Protein AF-A0A5C4RMQ1-F1 (afdb_monomer_lite)

InterPro domains:
  IPR041472 BL00235/CARNS1, N-terminal [PF18130] (19-98)

Organism: NCBI:txid1173677

Radius of gyration: 22.9 Å; chains: 1; bounding box: 51×38×62 Å

Secondary structure (DSSP, 8-state):
--EEEEEEEE-TTHHHHHHHHHHTTEEEEEEE-TTSSSPPPHHHHTT-SEEEE--TT-HHHHHHHHHHHHHHH---EEEEE-GGGHHHHHHHHHHTT-SS--HHHHHHHH-HHHHHHHHHHTT----------SGGGS-S-EEEESS-TT-------STT--SEEEE---SSHHHHHHHHHHHHHH--------

Sequence (194 aa):
MSNRLLVIEKNPSGSIGLKKAKELGAYIIFIGSRKYYNKVSDNDLLYIDEFLEADTNDDELVINMAEHINAKKKIQGVITFMEFYVPLAAKVAETLGLKGITYESALKARNKHLMIESFRQKNIPIPKYALISNVDSAKNDFVHFDVNVGEHIESLKNSSQRLGYAIACGITAEQAEFESRHLKESVIIEIESE

Structure (mmCIF, N/CA/C/O backbone):
data_AF-A0A5C4RMQ1-F1
#
_entry.id   AF-A0A5C4RMQ1-F1
#
loop_
_atom_site.group_PDB
_atom_site.id
_atom_site.type_symbol
_atom_site.label_atom_id
_atom_site.label_alt_id
_atom_site.label_comp_id
_atom_site.label_asym_id
_atom_site.label_entity_id
_atom_site.label_seq_id
_atom_site.pdbx_PDB_ins_code
_atom_site.Cartn_x
_atom_site.Cartn_y
_atom_site.Cartn_z
_atom_site.occupancy
_atom_site.B_iso_or_equiv
_atom_site.auth_seq_id
_atom_site.auth_comp_id
_atom_site.auth_asym_id
_atom_site.auth_atom_id
_atom_site.pdbx_PDB_model_num
ATOM 1 N N . MET A 1 1 ? -23.221 5.681 17.112 1.00 54.69 1 MET A N 1
ATOM 2 C CA . MET A 1 1 ? -22.032 4.797 17.139 1.00 54.69 1 MET A CA 1
ATOM 3 C C . MET A 1 1 ? -20.928 5.515 16.385 1.00 54.69 1 MET A C 1
ATOM 5 O O . MET A 1 1 ? -21.238 6.072 15.343 1.00 54.69 1 MET A O 1
ATOM 9 N N . SER A 1 2 ? -19.707 5.587 16.919 1.00 69.06 2 SER A N 1
ATOM 10 C CA . SER A 1 2 ? -18.600 6.242 16.207 1.00 69.06 2 SER A CA 1
ATOM 11 C C . SER A 1 2 ? -18.046 5.308 15.128 1.00 69.06 2 SER A C 1
ATOM 13 O O . SER A 1 2 ? -17.833 4.132 15.422 1.00 69.06 2 SER A O 1
ATOM 15 N N . ASN A 1 3 ? -17.845 5.808 13.905 1.00 90.75 3 ASN A N 1
ATOM 16 C CA . ASN A 1 3 ? -17.329 5.031 12.775 1.00 90.75 3 ASN A CA 1
ATOM 17 C C . ASN A 1 3 ? -15.811 4.864 12.918 1.00 90.75 3 ASN A C 1
ATOM 19 O O . ASN A 1 3 ? -15.052 5.765 12.569 1.00 90.75 3 ASN A O 1
ATOM 23 N N . ARG A 1 4 ? -15.362 3.727 13.454 1.00 97.31 4 ARG A N 1
ATOM 24 C CA . ARG A 1 4 ? -13.944 3.442 13.693 1.00 97.31 4 ARG A CA 1
ATOM 25 C C . ARG A 1 4 ? -13.260 2.958 12.426 1.00 97.31 4 ARG A C 1
ATOM 27 O O . ARG A 1 4 ? -13.565 1.879 11.913 1.00 97.31 4 ARG A O 1
ATOM 34 N N . LEU A 1 5 ? -12.325 3.767 11.958 1.00 98.06 5 LEU A N 1
ATOM 35 C CA . LEU A 1 5 ? -11.533 3.538 10.765 1.00 98.06 5 LEU A CA 1
ATOM 36 C C . LEU A 1 5 ? -10.106 3.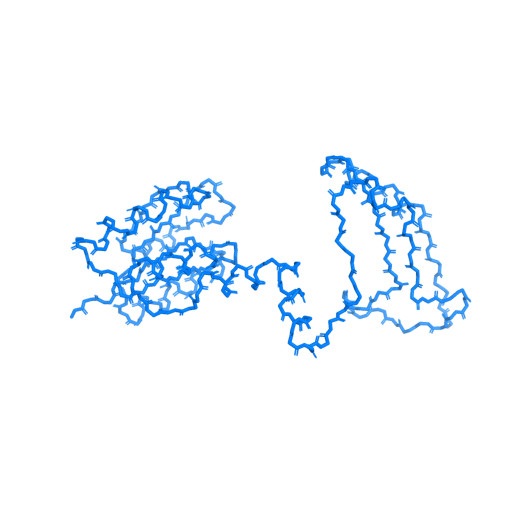200 11.188 1.00 98.06 5 LEU A C 1
ATOM 38 O O . LEU A 1 5 ? -9.448 4.015 11.833 1.00 98.06 5 LEU A O 1
ATOM 42 N N . LEU A 1 6 ? -9.643 2.005 10.831 1.00 98.50 6 LEU A N 1
ATOM 43 C CA . LEU A 1 6 ? -8.239 1.645 10.962 1.00 98.50 6 LEU A CA 1
ATOM 44 C C . LEU A 1 6 ? -7.481 2.165 9.738 1.00 98.50 6 LEU A C 1
ATOM 46 O O . LEU A 1 6 ? -7.860 1.875 8.602 1.00 98.50 6 LEU A O 1
ATOM 50 N N . VAL A 1 7 ? -6.415 2.922 9.964 1.00 97.69 7 VAL A N 1
ATOM 51 C CA . VAL A 1 7 ? -5.519 3.411 8.915 1.00 97.69 7 VAL A CA 1
ATOM 52 C C . VAL A 1 7 ? -4.146 2.788 9.128 1.00 97.69 7 VAL A C 1
ATOM 54 O O . VAL A 1 7 ? -3.575 2.924 10.206 1.00 97.69 7 VAL A O 1
ATOM 57 N N . ILE A 1 8 ? -3.629 2.105 8.110 1.00 96.88 8 ILE A N 1
ATOM 58 C CA . ILE A 1 8 ? -2.282 1.525 8.120 1.00 96.88 8 ILE A CA 1
ATOM 59 C C . ILE A 1 8 ? -1.402 2.404 7.250 1.00 96.88 8 ILE A C 1
ATOM 61 O O . ILE A 1 8 ? -1.528 2.361 6.027 1.00 96.88 8 ILE A O 1
ATOM 65 N N . GLU A 1 9 ? -0.522 3.181 7.872 1.00 94.81 9 GLU A N 1
ATOM 66 C CA . GLU A 1 9 ? 0.437 4.059 7.198 1.00 94.81 9 GLU A CA 1
ATOM 67 C C . GLU A 1 9 ? -0.187 5.111 6.260 1.00 94.81 9 GLU A C 1
ATOM 69 O O . GLU A 1 9 ? -1.336 5.054 5.801 1.00 94.81 9 GLU A O 1
ATOM 74 N N . LYS A 1 10 ? 0.600 6.137 5.949 1.00 93.62 10 LYS A N 1
ATOM 75 C CA . LYS A 1 10 ? 0.206 7.169 4.987 1.00 93.62 10 LYS A CA 1
ATOM 76 C C . LYS A 1 10 ? 1.409 7.713 4.247 1.00 93.62 10 LYS A C 1
ATOM 78 O O . LYS A 1 10 ? 2.493 7.766 4.804 1.00 93.62 10 LYS A O 1
ATOM 83 N N . ASN A 1 11 ? 1.215 8.157 3.011 1.00 90.94 11 ASN A N 1
ATOM 84 C CA . ASN A 1 11 ? 2.163 9.033 2.327 1.00 90.94 11 ASN A CA 1
ATOM 85 C C . ASN A 1 11 ? 1.867 10.504 2.705 1.00 90.94 11 ASN A C 1
ATOM 87 O O . ASN A 1 11 ? 0.826 10.770 3.309 1.00 90.94 11 ASN A O 1
ATOM 91 N N . PRO A 1 12 ? 2.706 11.496 2.358 1.00 88.88 12 PRO A N 1
ATOM 92 C CA . PRO A 1 12 ? 2.466 12.888 2.746 1.00 88.88 12 PRO A CA 1
ATOM 93 C C . PRO A 1 12 ? 1.093 13.429 2.313 1.00 88.88 12 PRO A C 1
ATOM 95 O O . PRO A 1 12 ? 0.446 14.135 3.080 1.00 88.88 12 PRO A O 1
ATOM 98 N N . SER A 1 13 ? 0.591 13.038 1.135 1.00 88.38 13 SER A N 1
ATOM 99 C CA . SER A 1 13 ? -0.761 13.405 0.682 1.00 88.38 13 SER A CA 1
ATOM 100 C C . SER A 1 13 ? -1.895 12.754 1.486 1.00 88.38 13 SER A C 1
ATOM 102 O O . SER A 1 13 ? -3.005 13.283 1.513 1.00 88.38 13 SER A O 1
ATOM 104 N N . GLY A 1 14 ? -1.635 11.646 2.184 1.00 92.69 14 GLY A N 1
ATOM 105 C CA . GLY A 1 14 ? -2.605 10.944 3.025 1.00 92.69 14 GLY A CA 1
ATOM 106 C C . GLY A 1 14 ? -3.134 11.786 4.188 1.00 92.69 14 GLY A C 1
ATOM 107 O O . GLY A 1 14 ? -4.239 11.538 4.663 1.00 92.69 14 GLY A O 1
ATOM 108 N N . SER A 1 15 ? -2.421 12.846 4.578 1.00 92.88 15 SER A N 1
ATOM 109 C CA . SER A 1 15 ? -2.886 13.857 5.538 1.00 92.88 15 SER A CA 1
ATOM 110 C C . SER A 1 15 ? -4.222 14.496 5.126 1.00 92.88 15 SER A C 1
ATOM 112 O O . SER A 1 15 ? -5.082 14.752 5.970 1.00 92.88 15 SER A O 1
ATOM 114 N N . ILE A 1 16 ? -4.445 14.689 3.819 1.00 94.81 16 ILE A N 1
ATOM 115 C CA . ILE A 1 16 ? -5.715 15.194 3.270 1.00 94.81 16 ILE A CA 1
ATOM 116 C C . ILE A 1 16 ? -6.842 14.188 3.541 1.00 94.81 16 ILE A C 1
ATOM 118 O O . ILE A 1 16 ? -7.947 14.568 3.932 1.00 94.81 16 ILE A O 1
ATOM 122 N N . GLY A 1 17 ? -6.550 12.898 3.372 1.00 95.31 17 GLY A N 1
ATOM 123 C CA . GLY A 1 17 ? -7.490 11.813 3.625 1.00 95.31 17 GLY A CA 1
ATOM 124 C C . GLY A 1 17 ? -7.840 11.654 5.106 1.00 95.31 17 GLY A C 1
ATOM 125 O O . GLY A 1 17 ? -9.017 11.506 5.431 1.00 95.31 17 GLY A O 1
ATOM 126 N N . LEU A 1 18 ? -6.855 11.764 6.007 1.00 96.25 18 LEU A N 1
ATOM 127 C CA . LEU A 1 18 ? -7.077 11.755 7.460 1.00 96.25 18 LEU A CA 1
ATOM 128 C C . LEU A 1 18 ? -8.003 12.896 7.890 1.00 96.25 18 LEU A C 1
ATOM 130 O O . LEU A 1 18 ? -9.019 12.657 8.546 1.00 96.25 18 LEU A O 1
ATOM 134 N N . LYS A 1 19 ? -7.708 14.123 7.442 1.00 96.31 19 LYS A N 1
ATOM 135 C CA . LYS A 1 19 ? -8.567 15.286 7.683 1.00 96.31 19 LYS A CA 1
ATOM 136 C C . LYS A 1 19 ? -9.989 15.028 7.191 1.00 96.31 19 LYS A C 1
ATOM 138 O O . LYS A 1 19 ? -10.946 15.243 7.933 1.00 96.31 19 LYS A O 1
ATOM 143 N N . LYS A 1 20 ? -10.139 14.517 5.963 1.00 96.94 20 LYS A N 1
ATOM 144 C CA . LYS A 1 20 ? -11.463 14.262 5.390 1.00 96.94 20 LYS A CA 1
ATOM 145 C C . LYS A 1 20 ? -12.242 13.199 6.162 1.00 96.94 20 LYS A C 1
ATOM 147 O O . LYS A 1 20 ? -13.436 13.368 6.391 1.00 96.94 20 LYS A O 1
ATOM 152 N N . ALA A 1 21 ? -11.583 12.127 6.593 1.00 96.00 21 ALA A N 1
ATOM 153 C CA . ALA A 1 21 ? -12.209 11.097 7.414 1.00 96.00 21 ALA A CA 1
ATOM 154 C C . ALA A 1 21 ? -12.712 11.672 8.751 1.00 96.00 21 ALA A C 1
ATOM 156 O O . ALA A 1 21 ? -13.833 11.364 9.161 1.00 96.00 21 ALA A O 1
ATOM 157 N N . LYS A 1 22 ? -11.953 12.574 9.388 1.00 95.31 22 LYS A N 1
ATOM 158 C CA . LYS A 1 22 ? -12.406 13.283 10.595 1.00 95.31 22 LYS A CA 1
ATOM 159 C C . LYS A 1 22 ? -13.583 14.218 10.352 1.00 95.31 22 LYS A C 1
ATOM 161 O O . LYS A 1 22 ? -14.520 14.194 11.144 1.00 95.31 22 LYS A O 1
ATOM 166 N N . GLU A 1 23 ? -13.588 14.980 9.259 1.00 96.00 23 GLU A N 1
ATOM 167 C CA . GLU A 1 23 ? -14.742 15.809 8.862 1.00 96.00 23 GLU A CA 1
ATOM 168 C C . GLU A 1 23 ? -16.020 14.976 8.666 1.00 96.00 23 GLU A C 1
ATOM 170 O O . GLU A 1 23 ? -17.121 15.455 8.924 1.00 96.00 23 GLU A O 1
ATOM 175 N N . LEU A 1 24 ? -15.880 13.718 8.235 1.00 96.06 24 LEU A N 1
ATOM 176 C CA . LEU A 1 24 ? -16.980 12.758 8.082 1.00 96.06 24 LEU A CA 1
ATOM 177 C C . LEU A 1 24 ? -17.362 12.048 9.396 1.00 96.06 24 LEU A C 1
ATOM 179 O O . LEU A 1 24 ? -18.206 11.151 9.388 1.00 96.06 24 LEU A O 1
ATOM 183 N N . GLY A 1 25 ? -16.757 12.429 10.524 1.00 95.94 25 GLY A N 1
ATOM 184 C CA . GLY A 1 25 ? -17.061 11.883 11.846 1.00 95.94 25 GLY A CA 1
ATOM 185 C C . GLY A 1 25 ? -16.408 10.532 12.144 1.00 95.94 25 GLY A C 1
ATOM 186 O O . GLY A 1 25 ? -16.886 9.812 13.024 1.00 95.94 25 GLY A O 1
ATOM 187 N N . ALA A 1 26 ? -15.344 10.157 11.426 1.00 97.38 26 ALA A N 1
ATOM 188 C CA . ALA A 1 26 ? -14.595 8.948 11.741 1.00 97.38 26 ALA A CA 1
ATOM 189 C C . ALA A 1 26 ? -13.820 9.087 13.062 1.00 97.38 26 ALA A C 1
ATOM 191 O O . ALA A 1 26 ? -13.346 10.164 13.438 1.00 97.38 26 ALA A O 1
ATOM 192 N N . TYR A 1 27 ? -13.659 7.958 13.740 1.00 97.81 27 TYR A N 1
ATOM 193 C CA . TYR A 1 27 ? -12.692 7.777 14.813 1.00 97.81 27 TYR A CA 1
ATOM 194 C C . TYR A 1 27 ? -11.509 6.994 14.251 1.00 97.81 27 TYR A C 1
ATOM 196 O O . TYR A 1 27 ? -11.663 5.833 13.867 1.00 97.81 27 TYR A O 1
ATOM 204 N N . ILE A 1 28 ? -10.358 7.643 14.135 1.00 98.19 28 ILE A N 1
ATOM 205 C CA . ILE A 1 28 ? -9.194 7.121 13.431 1.00 98.19 28 ILE A CA 1
ATOM 206 C C . ILE A 1 28 ? -8.270 6.424 14.418 1.00 98.19 28 ILE A C 1
ATOM 208 O O . ILE A 1 28 ? -7.696 7.048 15.308 1.00 98.19 28 ILE A O 1
ATOM 212 N N . ILE A 1 29 ? -8.096 5.127 14.196 1.00 98.31 29 ILE A N 1
ATOM 213 C CA . ILE A 1 29 ? -7.057 4.319 14.821 1.00 98.31 29 ILE A CA 1
ATOM 214 C C . ILE A 1 29 ? -5.965 4.162 13.768 1.00 98.31 29 ILE A C 1
ATOM 216 O O . ILE A 1 29 ? -6.223 3.641 12.687 1.00 98.31 29 ILE A O 1
ATOM 220 N N . PHE A 1 30 ? -4.765 4.645 14.048 1.00 97.50 30 PHE A N 1
ATOM 221 C CA . PHE A 1 30 ? -3.656 4.662 13.104 1.00 97.50 30 PHE A CA 1
ATOM 222 C C . PHE A 1 30 ? -2.567 3.695 13.567 1.00 97.50 30 PHE A C 1
ATOM 224 O O . PHE A 1 30 ? -2.069 3.830 14.683 1.00 97.50 30 PHE A O 1
ATOM 231 N N . ILE A 1 31 ? -2.184 2.749 12.711 1.00 96.81 31 ILE A N 1
ATOM 232 C CA . ILE A 1 31 ? -0.993 1.913 12.894 1.00 96.81 31 ILE A CA 1
ATOM 233 C C . ILE A 1 31 ? 0.074 2.405 11.916 1.00 96.81 31 ILE A C 1
ATOM 235 O O . ILE A 1 31 ? -0.177 2.482 10.711 1.00 96.81 31 ILE A O 1
ATOM 239 N N . GLY A 1 32 ? 1.258 2.743 12.416 1.00 93.44 32 GLY A N 1
ATOM 240 C CA . GLY A 1 32 ? 2.375 3.142 11.563 1.00 93.44 32 GLY A CA 1
ATOM 241 C C . GLY A 1 32 ? 3.706 3.209 12.292 1.00 93.44 32 GLY A C 1
ATOM 242 O O . GLY A 1 32 ? 3.770 2.998 13.501 1.00 93.44 32 GLY A O 1
ATOM 243 N N . SER A 1 33 ? 4.763 3.531 11.551 1.00 87.56 33 SER A N 1
ATOM 244 C CA . SER A 1 33 ? 6.115 3.667 12.083 1.00 87.56 33 SER A CA 1
ATOM 245 C C . SER A 1 33 ? 6.686 5.069 11.893 1.00 87.56 33 SER A C 1
ATOM 247 O O . SER A 1 33 ? 6.679 5.640 10.801 1.00 87.56 33 SER A O 1
ATOM 249 N N . ARG A 1 34 ? 7.322 5.603 12.935 1.00 80.75 34 ARG A N 1
ATOM 250 C CA . ARG A 1 34 ? 8.145 6.820 12.869 1.00 80.75 34 ARG A CA 1
ATOM 251 C C . ARG A 1 34 ? 9.475 6.605 12.144 1.00 80.75 34 ARG A C 1
ATOM 253 O O . ARG A 1 34 ? 10.138 7.590 11.811 1.00 80.75 34 ARG A O 1
ATOM 260 N N . LYS A 1 35 ? 9.876 5.349 11.914 1.00 78.38 35 LYS A N 1
ATOM 261 C CA . LYS A 1 35 ? 11.128 4.983 11.234 1.00 78.38 35 LYS A CA 1
ATOM 262 C C . LYS A 1 35 ? 11.050 5.187 9.720 1.00 78.38 35 LYS A C 1
ATOM 264 O O . LYS A 1 35 ? 12.070 5.495 9.105 1.00 78.38 35 LYS A O 1
ATOM 269 N N . TYR A 1 36 ? 9.878 5.003 9.114 1.00 71.88 36 TYR A N 1
ATOM 270 C CA . TYR A 1 36 ? 9.742 5.046 7.659 1.00 71.88 36 TYR A CA 1
ATOM 271 C C . TYR A 1 36 ? 9.650 6.469 7.103 1.00 71.88 36 TYR A C 1
ATOM 273 O O . TYR A 1 36 ? 9.374 7.440 7.806 1.00 71.88 36 TYR A O 1
ATOM 281 N N . TYR A 1 37 ? 9.908 6.575 5.796 1.00 56.81 37 TYR A N 1
ATOM 282 C CA . TYR A 1 37 ? 10.071 7.830 5.050 1.00 56.81 37 TYR A CA 1
ATOM 283 C C . TYR A 1 37 ? 8.875 8.795 5.173 1.00 56.81 37 TYR A C 1
ATOM 285 O O . TYR A 1 37 ? 9.029 9.999 4.977 1.00 56.81 37 TYR A O 1
ATOM 293 N N . ASN A 1 38 ? 7.692 8.292 5.540 1.00 62.88 38 ASN A N 1
ATOM 294 C CA . ASN A 1 38 ? 6.457 9.066 5.607 1.00 62.88 38 ASN A CA 1
ATOM 295 C C . ASN A 1 38 ? 6.036 9.349 7.045 1.00 62.88 38 ASN A C 1
ATOM 297 O O . ASN A 1 38 ? 5.017 8.865 7.533 1.00 62.88 38 ASN A O 1
ATOM 301 N N . LYS A 1 39 ? 6.836 10.174 7.719 1.00 71.56 39 LYS A N 1
ATOM 302 C CA . LYS A 1 39 ? 6.581 10.566 9.104 1.00 71.56 39 LYS A CA 1
ATOM 303 C C . LYS A 1 39 ? 5.163 11.122 9.277 1.00 71.56 39 LYS A C 1
ATOM 305 O O . LYS A 1 39 ? 4.697 11.965 8.501 1.00 71.56 39 LYS A O 1
ATOM 310 N N . VAL A 1 40 ? 4.499 10.665 10.334 1.00 82.75 40 VAL A N 1
ATOM 311 C CA . VAL A 1 40 ? 3.313 11.320 10.891 1.00 82.75 40 VAL A CA 1
ATOM 312 C C . VAL A 1 40 ? 3.762 12.673 11.443 1.00 82.75 40 VAL A C 1
ATOM 314 O O . VAL A 1 40 ? 4.630 12.734 12.312 1.00 82.75 40 VAL A O 1
ATOM 317 N N . SER A 1 41 ? 3.228 13.753 10.880 1.00 85.12 41 SER A N 1
ATOM 318 C CA . SER A 1 41 ? 3.506 15.124 11.313 1.00 85.12 41 SER A CA 1
ATOM 319 C C . SER A 1 41 ? 2.644 15.505 12.516 1.00 85.12 41 SER A C 1
ATOM 321 O O . SER A 1 41 ? 1.599 14.901 12.745 1.00 85.12 41 SER A O 1
ATOM 323 N N . ASP A 1 42 ? 3.019 16.558 13.242 1.00 84.38 42 ASP A N 1
ATOM 324 C CA . ASP A 1 42 ? 2.208 17.058 14.363 1.00 84.38 42 ASP A CA 1
ATOM 325 C C . ASP A 1 42 ? 0.790 17.461 13.918 1.00 84.38 42 ASP A C 1
ATOM 327 O O . ASP A 1 42 ? -0.181 17.244 14.638 1.00 84.38 42 ASP A O 1
ATOM 331 N N . ASN A 1 43 ? 0.647 17.956 12.684 1.00 87.62 43 ASN A N 1
ATOM 332 C CA . ASN A 1 43 ? -0.658 18.261 12.095 1.00 87.62 43 ASN A CA 1
ATOM 333 C C . ASN A 1 43 ? -1.501 17.009 11.822 1.00 87.62 43 ASN A C 1
ATOM 335 O O . ASN A 1 43 ? -2.725 17.087 11.857 1.00 87.62 43 ASN A O 1
ATOM 339 N N . ASP A 1 44 ? -0.875 15.862 11.547 1.00 91.06 44 ASP A N 1
ATOM 340 C CA . ASP A 1 44 ? -1.598 14.600 11.363 1.00 91.06 44 ASP A CA 1
ATOM 341 C C . ASP A 1 44 ? -2.189 14.106 12.683 1.00 91.06 44 ASP A C 1
ATOM 343 O O . ASP A 1 44 ? -3.293 13.564 12.695 1.00 91.06 44 ASP A O 1
ATOM 347 N N . LEU A 1 45 ? -1.487 14.340 13.798 1.00 90.62 45 LEU A N 1
ATOM 348 C CA . LEU A 1 45 ? -1.943 13.956 15.135 1.00 90.62 45 LEU A CA 1
ATOM 349 C C . LEU A 1 45 ? -3.239 14.670 15.539 1.00 90.62 45 LEU A C 1
ATOM 351 O O . LEU A 1 45 ? -3.997 14.132 16.336 1.00 90.62 45 LEU A O 1
ATOM 355 N N . LEU A 1 46 ? -3.550 15.827 14.943 1.00 93.12 46 LEU A N 1
ATOM 356 C CA . LEU A 1 46 ? -4.841 16.504 15.127 1.00 93.12 46 LEU A CA 1
ATOM 357 C C . LEU A 1 46 ? -6.022 15.692 14.578 1.00 93.12 46 LEU A C 1
ATOM 359 O O . LEU A 1 46 ? -7.165 15.908 14.983 1.00 93.12 46 LEU A O 1
ATOM 363 N N . TYR A 1 47 ? -5.760 14.784 13.637 1.00 95.69 47 TYR A N 1
ATOM 364 C CA . TYR A 1 47 ? -6.774 13.963 12.987 1.00 95.69 47 TYR A CA 1
ATOM 365 C C . TYR A 1 47 ? -6.741 12.500 13.425 1.00 95.69 47 TYR A C 1
ATOM 367 O O . TYR A 1 47 ? -7.626 11.740 13.050 1.00 95.69 47 TYR A O 1
ATOM 375 N N . ILE A 1 48 ? -5.739 12.082 14.190 1.00 96.50 48 ILE A N 1
ATOM 376 C CA . ILE A 1 48 ? -5.587 10.702 14.647 1.00 96.50 48 ILE A CA 1
ATOM 377 C C . ILE A 1 48 ? -6.059 10.632 16.097 1.00 96.50 48 ILE A C 1
ATOM 379 O O . ILE A 1 48 ? -5.493 11.288 16.965 1.00 96.50 48 ILE A O 1
ATOM 383 N N . ASP A 1 49 ? -7.088 9.829 16.369 1.00 97.44 49 ASP A N 1
ATOM 384 C CA . ASP A 1 49 ? -7.596 9.668 17.734 1.00 97.44 49 ASP A CA 1
ATOM 385 C C . ASP A 1 49 ? -6.718 8.711 18.553 1.00 97.44 49 ASP A C 1
ATOM 387 O O . ASP A 1 49 ? -6.541 8.898 19.755 1.00 97.44 49 ASP A O 1
ATOM 391 N N . GLU A 1 50 ? -6.149 7.692 17.903 1.00 96.62 50 GLU A N 1
ATOM 392 C CA . GLU A 1 50 ? -5.214 6.747 18.511 1.00 96.62 50 GLU A CA 1
ATOM 393 C C . GLU A 1 50 ? -4.072 6.424 17.556 1.00 96.62 50 GLU A C 1
ATOM 395 O O . GLU A 1 50 ? -4.311 6.010 16.423 1.00 96.62 50 GLU A O 1
ATOM 400 N N . PHE A 1 51 ? -2.834 6.559 18.025 1.00 95.50 51 PHE A N 1
ATOM 401 C CA . PHE A 1 51 ? -1.642 6.195 17.268 1.00 95.50 51 PHE A CA 1
ATOM 402 C C . PHE A 1 51 ? -0.946 5.002 17.929 1.00 95.50 51 PHE A C 1
ATOM 404 O O . PHE A 1 51 ? -0.596 5.059 19.109 1.00 95.50 51 PHE A O 1
ATOM 411 N N . LEU A 1 52 ? -0.744 3.933 17.164 1.00 95.50 52 LEU A N 1
ATOM 412 C CA . LEU A 1 52 ? -0.056 2.716 17.578 1.00 95.50 52 LEU A CA 1
ATOM 413 C C . LEU A 1 52 ? 1.209 2.551 16.733 1.00 95.50 52 LEU A C 1
ATOM 415 O O . LEU A 1 52 ? 1.136 2.370 15.518 1.00 95.50 52 LEU A O 1
ATOM 419 N N . GLU A 1 53 ? 2.362 2.615 17.393 1.00 93.81 53 GLU A N 1
ATOM 420 C CA . GLU A 1 53 ? 3.659 2.401 16.754 1.00 93.81 53 GLU A CA 1
ATOM 421 C C . GLU A 1 53 ? 3.886 0.899 16.515 1.00 93.81 53 GLU A C 1
ATOM 423 O O . GLU A 1 53 ? 3.756 0.104 17.449 1.00 93.81 53 GLU A O 1
ATOM 428 N N . ALA A 1 54 ? 4.245 0.513 15.290 1.00 93.50 54 ALA A N 1
ATOM 429 C CA . ALA A 1 54 ? 4.623 -0.857 14.939 1.00 93.50 54 ALA A CA 1
ATOM 430 C C . ALA A 1 54 ? 5.606 -0.879 13.759 1.00 93.50 54 ALA A C 1
ATOM 432 O O . ALA A 1 54 ? 5.658 0.068 12.973 1.00 93.50 54 ALA A O 1
ATOM 433 N N . ASP A 1 55 ? 6.362 -1.972 13.614 1.00 93.31 55 ASP A N 1
ATOM 434 C CA . ASP A 1 55 ? 7.032 -2.283 12.348 1.00 93.31 55 ASP A CA 1
ATOM 435 C C . ASP A 1 55 ? 5.963 -2.763 11.362 1.00 93.31 55 ASP A C 1
ATOM 437 O O . ASP A 1 55 ? 5.479 -3.888 11.440 1.00 93.31 55 ASP A O 1
ATOM 441 N N . THR A 1 56 ? 5.536 -1.875 10.469 1.00 93.75 56 THR A N 1
ATOM 442 C CA . THR A 1 56 ? 4.464 -2.168 9.514 1.00 93.75 56 THR A CA 1
ATOM 443 C C . THR A 1 56 ? 4.901 -3.064 8.360 1.00 93.75 56 THR A C 1
ATOM 445 O O . THR A 1 56 ? 4.043 -3.468 7.583 1.00 93.75 56 THR A O 1
ATOM 448 N N . ASN A 1 57 ? 6.190 -3.415 8.256 1.00 92.12 57 ASN A N 1
ATOM 449 C CA . ASN A 1 57 ? 6.663 -4.451 7.334 1.00 92.12 57 ASN A CA 1
ATOM 450 C C . ASN A 1 57 ? 6.536 -5.868 7.921 1.00 92.12 57 ASN A C 1
ATOM 452 O O . ASN A 1 57 ? 6.766 -6.839 7.200 1.00 92.12 57 ASN A O 1
ATOM 45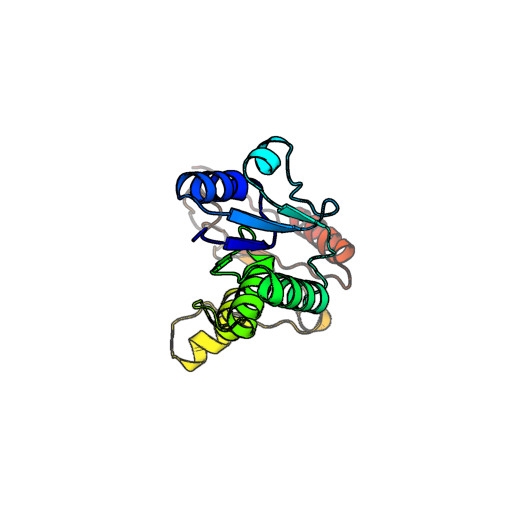6 N N . ASP A 1 58 ? 6.181 -5.994 9.201 1.00 95.69 58 ASP A N 1
ATOM 457 C CA . ASP A 1 58 ? 5.726 -7.247 9.796 1.00 95.69 58 ASP A CA 1
ATOM 458 C C . ASP A 1 58 ? 4.199 -7.352 9.641 1.00 95.69 58 ASP A C 1
ATOM 460 O O . ASP A 1 58 ? 3.414 -6.879 10.471 1.00 95.69 58 ASP A O 1
ATOM 464 N N . ASP A 1 59 ? 3.772 -7.948 8.525 1.00 96.44 59 ASP A N 1
ATOM 465 C CA . ASP A 1 59 ? 2.355 -8.128 8.198 1.00 96.44 59 ASP A CA 1
ATOM 466 C C . ASP A 1 59 ? 1.600 -8.881 9.313 1.00 96.44 59 ASP A C 1
ATOM 468 O O . ASP A 1 59 ? 0.468 -8.518 9.648 1.00 96.44 59 ASP A O 1
ATOM 472 N N . GLU A 1 60 ? 2.213 -9.910 9.915 1.00 98.06 60 GLU A N 1
ATOM 473 C CA . GLU A 1 60 ? 1.587 -10.715 10.972 1.00 98.06 60 GLU A CA 1
ATOM 474 C C . GLU A 1 60 ? 1.358 -9.889 12.238 1.00 98.06 60 GLU A C 1
ATOM 476 O O . GLU A 1 60 ? 0.273 -9.947 12.829 1.00 98.06 60 GLU A O 1
ATOM 481 N N . LEU A 1 61 ? 2.334 -9.067 12.634 1.00 98.06 61 LEU A N 1
ATOM 482 C CA . LEU A 1 61 ? 2.192 -8.134 13.749 1.00 98.06 61 LEU A CA 1
ATOM 483 C C . LEU A 1 61 ? 0.995 -7.199 13.543 1.00 98.06 61 LEU A C 1
ATOM 485 O O . LEU A 1 61 ? 0.153 -7.069 14.437 1.00 98.06 61 LEU A O 1
ATOM 489 N N . VAL A 1 62 ? 0.884 -6.571 12.370 1.00 98.25 62 VAL A N 1
ATOM 490 C CA . VAL A 1 62 ? -0.201 -5.619 12.081 1.00 98.25 62 VAL A CA 1
ATOM 491 C C . VAL A 1 62 ? -1.566 -6.312 12.072 1.00 98.25 62 VAL A C 1
ATOM 493 O O . VAL A 1 62 ? -2.531 -5.761 12.613 1.00 98.25 62 VAL A O 1
ATOM 496 N N . ILE A 1 63 ? -1.661 -7.524 11.517 1.00 98.62 63 ILE A N 1
ATOM 497 C CA . ILE A 1 63 ? -2.896 -8.323 11.517 1.00 98.62 63 ILE A CA 1
ATOM 498 C C . ILE A 1 63 ? -3.323 -8.657 12.952 1.00 98.62 63 ILE A C 1
ATOM 500 O O . ILE A 1 63 ? -4.456 -8.348 13.333 1.00 98.62 63 ILE A O 1
ATOM 504 N N . ASN A 1 64 ? -2.410 -9.184 13.772 1.00 98.56 64 ASN A N 1
ATOM 505 C CA . ASN A 1 64 ? -2.682 -9.526 15.171 1.00 98.56 64 ASN A CA 1
ATOM 506 C C . ASN A 1 64 ? -3.115 -8.292 15.983 1.00 98.56 64 ASN A C 1
ATOM 508 O O . ASN A 1 64 ? -4.075 -8.336 16.760 1.00 98.56 64 ASN A O 1
ATOM 512 N N . MET A 1 65 ? -2.451 -7.148 15.781 1.00 98.50 65 MET A N 1
ATOM 513 C CA . MET A 1 65 ? -2.847 -5.879 16.398 1.00 98.50 65 MET A CA 1
ATOM 514 C C . MET A 1 65 ? -4.264 -5.473 15.991 1.00 98.50 65 MET A C 1
ATOM 516 O O . MET A 1 65 ? -5.071 -5.110 16.852 1.00 98.50 65 MET A O 1
ATOM 520 N N . ALA A 1 66 ? -4.590 -5.548 14.700 1.00 98.50 66 ALA A N 1
ATOM 521 C CA . ALA A 1 66 ? -5.908 -5.193 14.193 1.00 98.50 66 ALA A CA 1
ATOM 522 C C . ALA A 1 66 ? -7.015 -6.090 14.773 1.00 98.50 66 ALA A C 1
ATOM 524 O O . ALA A 1 66 ? -8.058 -5.573 15.178 1.00 98.50 66 ALA A O 1
ATOM 525 N N . GLU A 1 67 ? -6.787 -7.400 14.898 1.00 98.56 67 GLU A N 1
ATOM 526 C CA . GLU A 1 67 ? -7.718 -8.333 15.548 1.00 98.56 67 GLU A CA 1
ATOM 527 C C . GLU A 1 67 ? -7.932 -7.995 17.028 1.00 98.56 67 GLU A C 1
ATOM 529 O O . GLU A 1 67 ? -9.074 -7.883 17.490 1.00 98.56 67 GLU A O 1
ATOM 534 N N . HIS A 1 68 ? -6.850 -7.740 17.770 1.00 98.25 68 HIS A N 1
ATOM 535 C CA . HIS A 1 68 ? -6.925 -7.336 19.175 1.00 98.25 68 HIS A CA 1
ATOM 536 C C . HIS A 1 68 ? -7.673 -6.012 19.376 1.00 98.25 68 HIS A C 1
ATOM 538 O O . HIS A 1 68 ? -8.442 -5.867 20.335 1.00 98.25 68 HIS A O 1
ATOM 544 N N . ILE A 1 69 ? -7.475 -5.041 18.482 1.00 98.00 69 ILE A N 1
ATOM 545 C CA . ILE A 1 69 ? -8.207 -3.770 18.489 1.00 98.00 69 ILE A CA 1
ATOM 546 C C . ILE A 1 69 ? -9.683 -4.018 18.163 1.00 98.00 69 ILE A C 1
ATOM 548 O O . ILE A 1 69 ? -10.564 -3.506 18.863 1.00 98.00 69 ILE A O 1
ATOM 552 N N . ASN A 1 70 ? -9.969 -4.827 17.141 1.00 98.00 70 ASN A N 1
ATOM 553 C CA . ASN A 1 70 ? -11.325 -5.139 16.704 1.00 98.00 70 ASN A CA 1
ATOM 554 C C . ASN A 1 70 ? -12.148 -5.806 17.814 1.00 98.00 70 ASN A C 1
ATOM 556 O O . ASN A 1 70 ? -13.296 -5.417 18.027 1.00 98.00 70 ASN A O 1
ATOM 560 N N . ALA A 1 71 ? -11.550 -6.720 18.582 1.00 97.50 71 ALA A N 1
ATOM 561 C CA . ALA A 1 71 ? -12.209 -7.396 19.702 1.00 97.50 71 ALA A CA 1
ATOM 562 C C . ALA A 1 71 ? -12.725 -6.429 20.787 1.00 97.50 71 ALA A C 1
ATOM 564 O O . ALA A 1 71 ? -13.721 -6.712 21.448 1.00 97.50 71 ALA A O 1
ATOM 565 N N . LYS A 1 72 ? -12.067 -5.275 20.968 1.00 96.19 72 LYS A N 1
ATOM 566 C CA . LYS A 1 72 ? -12.405 -4.291 22.014 1.00 96.19 72 LYS A CA 1
ATOM 567 C C . LYS A 1 72 ? -13.226 -3.123 21.489 1.00 96.19 72 LYS A C 1
ATOM 569 O O . LYS A 1 72 ? -14.099 -2.606 22.181 1.00 96.19 72 LYS A O 1
ATOM 574 N N . LYS A 1 73 ? -12.893 -2.652 20.289 1.00 94.50 73 LYS A N 1
ATOM 575 C CA . LYS A 1 73 ? -13.390 -1.380 19.757 1.00 94.50 73 LYS A CA 1
ATOM 576 C C . LYS A 1 73 ? -14.342 -1.575 18.592 1.00 94.50 73 LYS A C 1
ATOM 578 O O . LYS A 1 73 ? -15.118 -0.666 18.340 1.00 94.50 73 LYS A O 1
ATOM 583 N N . LYS A 1 74 ? -14.350 -2.746 17.948 1.00 95.94 74 LYS A N 1
ATOM 584 C CA . LYS A 1 74 ? -15.050 -3.031 16.690 1.00 95.94 74 LYS A CA 1
ATOM 585 C C . LYS A 1 74 ? -14.632 -2.041 15.603 1.00 95.94 74 LYS A C 1
ATOM 587 O O . LYS A 1 74 ? -15.038 -0.882 15.621 1.00 95.94 74 LYS A O 1
ATOM 592 N N . ILE A 1 75 ? -13.824 -2.488 14.656 1.00 97.88 75 ILE A N 1
ATOM 593 C CA . ILE A 1 75 ? -13.414 -1.715 13.481 1.00 97.88 75 ILE A CA 1
ATOM 594 C C . ILE A 1 75 ? -14.541 -1.796 12.437 1.00 97.88 75 ILE A C 1
ATOM 596 O O . ILE A 1 75 ? -15.221 -2.815 12.330 1.00 97.88 75 ILE A O 1
ATOM 600 N N . GLN A 1 76 ? -14.812 -0.703 11.720 1.00 97.62 76 GLN A N 1
ATOM 601 C CA . GLN A 1 76 ? -15.835 -0.647 10.660 1.00 97.62 76 GLN A CA 1
ATOM 602 C C . GLN A 1 76 ? -15.233 -0.583 9.253 1.00 97.62 76 GLN A C 1
ATOM 604 O O . GLN A 1 76 ? -15.927 -0.876 8.282 1.00 97.62 76 GLN A O 1
ATOM 609 N N . GLY A 1 77 ? -13.963 -0.202 9.136 1.00 97.50 77 GLY A N 1
ATOM 610 C CA . GLY A 1 77 ? -13.255 -0.127 7.868 1.00 97.50 77 GLY A CA 1
ATOM 611 C C . GLY A 1 77 ? -11.750 -0.086 8.078 1.00 97.50 77 GLY A C 1
ATOM 612 O O . GLY A 1 77 ? -11.278 0.325 9.140 1.00 97.50 77 GLY A O 1
ATOM 613 N N . VAL A 1 78 ? -11.018 -0.512 7.055 1.00 98.31 78 VAL A N 1
ATOM 614 C CA . VAL A 1 78 ? -9.555 -0.515 7.022 1.00 98.31 78 VAL A CA 1
ATOM 615 C C . VAL A 1 78 ? -9.131 0.149 5.724 1.00 98.31 78 VAL A C 1
ATOM 617 O O . VAL A 1 78 ? -9.637 -0.207 4.659 1.00 98.31 78 VAL A O 1
ATOM 620 N N . ILE A 1 79 ? -8.231 1.122 5.807 1.00 97.38 79 ILE A N 1
ATOM 621 C CA . ILE A 1 79 ? -7.656 1.789 4.641 1.00 97.38 79 ILE A CA 1
ATOM 622 C C . ILE A 1 79 ? -6.156 2.011 4.830 1.00 97.38 79 ILE A C 1
ATOM 624 O O . ILE A 1 79 ? -5.615 1.903 5.928 1.00 97.38 79 ILE A O 1
ATOM 628 N N . THR A 1 80 ? -5.494 2.384 3.746 1.00 96.56 80 THR A N 1
ATOM 629 C CA . THR A 1 80 ? -4.130 2.904 3.754 1.00 96.56 80 THR A CA 1
ATOM 630 C C . THR A 1 80 ? -4.034 4.050 2.754 1.00 96.56 80 THR A C 1
ATOM 632 O O . THR A 1 80 ? -4.752 4.061 1.752 1.00 96.56 80 THR A O 1
ATOM 635 N N . PHE A 1 81 ? -3.140 5.007 3.002 1.00 95.25 81 PHE A N 1
ATOM 636 C CA . PHE A 1 81 ? -2.761 6.022 2.012 1.00 95.25 81 PHE A CA 1
ATOM 637 C C . PHE A 1 81 ? -1.381 5.736 1.405 1.00 95.25 81 PHE A C 1
ATOM 639 O O . PHE A 1 81 ? -0.676 6.651 0.983 1.00 95.25 81 PHE A O 1
ATOM 646 N N . MET A 1 82 ? -0.970 4.468 1.400 1.00 92.31 82 MET A N 1
ATOM 647 C CA . MET A 1 82 ? 0.325 3.995 0.923 1.00 92.31 82 MET A CA 1
ATOM 648 C C . MET A 1 82 ? 0.141 2.779 0.027 1.00 92.31 82 MET A C 1
ATOM 650 O O . MET A 1 82 ? -0.312 1.733 0.479 1.00 92.31 82 MET A O 1
ATOM 654 N N . GLU A 1 83 ? 0.557 2.892 -1.235 1.00 92.06 83 GLU A N 1
ATOM 655 C CA . GLU A 1 83 ? 0.421 1.817 -2.229 1.00 92.06 83 GLU A CA 1
ATOM 656 C C . GLU A 1 83 ? 1.045 0.492 -1.756 1.00 92.06 83 GLU A C 1
ATOM 658 O O . GLU A 1 83 ? 0.477 -0.578 -1.964 1.00 92.06 83 GLU A O 1
ATOM 663 N N . PHE A 1 84 ? 2.196 0.563 -1.076 1.00 91.94 84 PHE A N 1
ATOM 664 C CA . PHE A 1 84 ? 2.898 -0.604 -0.535 1.00 91.94 84 PHE A CA 1
ATOM 665 C C . PHE A 1 84 ? 2.046 -1.424 0.442 1.00 91.94 84 PHE A C 1
ATOM 667 O O . PHE A 1 84 ? 2.133 -2.646 0.421 1.00 91.94 84 PHE A O 1
ATOM 674 N N . TYR A 1 85 ? 1.187 -0.772 1.231 1.00 95.38 85 TYR A N 1
ATOM 675 C CA . TYR A 1 85 ? 0.380 -1.417 2.269 1.00 95.38 85 TYR A CA 1
ATOM 676 C C . TYR A 1 85 ? -1.040 -1.763 1.808 1.00 95.38 85 TYR A C 1
ATOM 678 O O . TYR A 1 85 ? -1.842 -2.235 2.609 1.00 95.38 85 TYR A O 1
ATOM 686 N N . VAL A 1 86 ? -1.386 -1.562 0.529 1.00 97.06 86 VAL A N 1
ATOM 687 C CA . VAL A 1 86 ? -2.718 -1.923 0.008 1.00 97.06 86 VAL A CA 1
ATOM 688 C C . VAL A 1 86 ? -3.003 -3.425 0.168 1.00 97.06 86 VAL A C 1
ATOM 690 O O . VAL A 1 86 ? -4.095 -3.749 0.642 1.00 97.06 86 VAL A O 1
ATOM 693 N N . PRO A 1 87 ? -2.065 -4.351 -0.135 1.00 97.88 87 PRO A N 1
ATOM 694 C CA . PRO A 1 87 ? -2.260 -5.769 0.161 1.00 97.88 87 PRO A CA 1
ATOM 695 C C . PRO A 1 87 ? -2.484 -6.038 1.652 1.00 97.88 87 PRO A C 1
ATOM 697 O O . PRO A 1 87 ? -3.440 -6.727 1.997 1.00 97.88 87 PRO A O 1
ATOM 700 N N . LEU A 1 88 ? -1.679 -5.445 2.539 1.00 97.94 88 LEU A N 1
ATOM 701 C CA . LEU A 1 88 ? -1.829 -5.615 3.986 1.00 97.94 88 LEU A CA 1
ATOM 702 C C . LEU A 1 88 ? -3.191 -5.104 4.486 1.00 97.94 88 LEU A C 1
ATOM 704 O O . LEU A 1 88 ? -3.897 -5.814 5.196 1.00 97.94 88 LEU A O 1
ATOM 708 N N . ALA A 1 89 ? -3.622 -3.915 4.059 1.00 98.31 89 ALA A N 1
ATOM 709 C CA . ALA A 1 89 ? -4.930 -3.365 4.414 1.00 98.31 89 ALA A CA 1
ATOM 710 C C . ALA A 1 89 ? -6.091 -4.248 3.927 1.00 98.31 89 ALA A C 1
ATOM 712 O O . ALA A 1 89 ? -7.048 -4.465 4.672 1.00 98.31 89 ALA A O 1
ATOM 713 N N . ALA A 1 90 ? -5.995 -4.795 2.710 1.00 98.62 90 ALA A N 1
ATOM 714 C CA . ALA A 1 90 ? -6.968 -5.752 2.185 1.00 98.62 90 ALA A CA 1
ATOM 715 C C . ALA A 1 90 ? -6.985 -7.049 3.007 1.00 98.62 90 ALA A C 1
ATOM 717 O O . ALA A 1 90 ? -8.058 -7.538 3.358 1.00 98.62 90 ALA A O 1
ATOM 718 N N . LYS A 1 91 ? -5.808 -7.566 3.382 1.00 98.62 91 LYS A N 1
ATOM 719 C CA . LYS A 1 91 ? -5.685 -8.764 4.217 1.00 98.62 91 LYS A CA 1
ATOM 720 C C . LYS A 1 91 ? -6.313 -8.562 5.591 1.00 98.62 91 LYS A C 1
ATOM 722 O O . LYS A 1 91 ? -7.089 -9.403 6.028 1.00 98.62 91 LYS A O 1
ATOM 727 N N . VAL A 1 92 ? -6.036 -7.433 6.242 1.00 98.62 92 VAL A N 1
ATOM 728 C CA . VAL A 1 92 ? -6.658 -7.079 7.523 1.00 98.62 92 VAL A CA 1
ATOM 729 C C . VAL A 1 92 ? -8.176 -6.956 7.365 1.00 98.62 92 VAL A C 1
ATOM 731 O O . VAL A 1 92 ? -8.912 -7.507 8.178 1.00 98.62 92 VAL A O 1
ATOM 734 N N . ALA A 1 93 ? -8.673 -6.289 6.319 1.00 98.56 93 ALA A N 1
ATOM 735 C CA . ALA A 1 93 ? -10.112 -6.183 6.079 1.00 98.56 93 ALA A CA 1
ATOM 736 C C . ALA A 1 93 ? -10.782 -7.563 5.932 1.00 98.56 93 ALA A C 1
ATOM 738 O O . ALA A 1 93 ? -11.802 -7.804 6.578 1.00 98.56 93 ALA A O 1
ATOM 739 N N . GLU A 1 94 ? -10.193 -8.474 5.152 1.00 98.31 94 GLU A N 1
ATOM 740 C CA . GLU A 1 94 ? -10.668 -9.858 5.013 1.00 98.31 94 GLU A CA 1
ATOM 741 C C . GLU A 1 94 ? -10.664 -10.612 6.344 1.00 98.31 94 GLU A C 1
ATOM 743 O O . GLU A 1 94 ? -11.683 -11.201 6.706 1.00 98.31 94 GLU A O 1
ATOM 748 N N . THR A 1 95 ? -9.554 -10.563 7.089 1.00 98.25 95 THR A N 1
ATOM 749 C CA . THR A 1 95 ? -9.419 -11.222 8.399 1.00 98.25 95 THR A CA 1
ATOM 750 C C . THR A 1 95 ? -10.497 -10.747 9.374 1.00 98.25 95 THR A C 1
ATOM 752 O O . THR A 1 95 ? -11.077 -11.543 10.108 1.00 98.25 95 THR A O 1
ATOM 755 N N . LEU A 1 96 ? -10.833 -9.455 9.346 1.00 98.00 96 LEU A N 1
ATOM 756 C CA . LEU A 1 96 ? -11.869 -8.873 10.199 1.00 98.00 96 LEU A CA 1
ATOM 757 C C . LEU A 1 96 ? -13.302 -9.056 9.657 1.00 98.00 96 LEU A C 1
ATOM 759 O O . LEU A 1 96 ? -14.250 -8.577 10.284 1.00 98.00 96 LEU A O 1
ATOM 763 N N . GLY A 1 97 ? -13.485 -9.712 8.506 1.00 97.69 97 GLY A N 1
ATOM 764 C CA . GLY A 1 97 ? -14.791 -9.896 7.862 1.00 97.69 97 GLY A CA 1
ATOM 765 C C . GLY A 1 97 ? -15.418 -8.592 7.350 1.00 97.69 97 GLY A C 1
ATOM 766 O O . GLY A 1 97 ? -16.643 -8.470 7.278 1.00 97.69 97 GLY A O 1
ATOM 767 N N . LEU A 1 98 ? -14.595 -7.590 7.040 1.00 97.88 98 LEU A N 1
ATOM 768 C CA . LEU A 1 98 ? -15.019 -6.281 6.550 1.00 97.88 98 LEU A CA 1
ATOM 769 C C . LEU A 1 98 ? -15.127 -6.271 5.021 1.00 97.88 98 LEU A C 1
ATOM 771 O O . LEU A 1 98 ? -14.476 -7.034 4.312 1.00 97.88 98 LEU A O 1
ATOM 775 N N . LYS A 1 99 ? -15.959 -5.366 4.493 1.00 96.25 99 LYS A N 1
ATOM 776 C CA . LYS A 1 99 ? -16.080 -5.164 3.043 1.00 96.25 99 LYS A CA 1
ATOM 777 C C . LYS A 1 99 ? -14.821 -4.489 2.497 1.00 96.25 99 LYS A C 1
ATOM 779 O O . LYS A 1 99 ? -14.367 -3.496 3.060 1.00 96.25 99 LYS A O 1
ATOM 784 N N . GLY A 1 100 ? -14.329 -4.967 1.360 1.00 95.50 100 GLY A N 1
ATOM 785 C CA . GLY A 1 100 ? -13.167 -4.405 0.679 1.00 95.50 100 GLY A CA 1
ATOM 786 C C . GLY A 1 100 ? -12.797 -5.195 -0.571 1.00 95.50 100 GLY A C 1
ATOM 787 O O . GLY A 1 100 ? -13.501 -6.129 -0.959 1.00 95.50 100 GLY A O 1
ATOM 788 N N . ILE A 1 101 ? -11.691 -4.803 -1.202 1.00 97.38 101 ILE A N 1
ATOM 789 C CA . ILE A 1 101 ? -11.023 -5.647 -2.199 1.00 97.38 101 ILE A CA 1
ATOM 790 C C . ILE A 1 101 ? -10.413 -6.868 -1.508 1.00 97.38 101 ILE A C 1
ATOM 792 O O . ILE A 1 101 ? -10.052 -6.791 -0.334 1.00 97.38 101 ILE A O 1
ATOM 796 N N . THR A 1 102 ? -10.264 -7.972 -2.239 1.00 97.69 102 THR A N 1
ATOM 797 C CA . THR A 1 102 ? -9.599 -9.154 -1.685 1.00 97.69 102 THR A CA 1
ATOM 798 C C . THR A 1 102 ? -8.090 -8.955 -1.586 1.00 97.69 102 THR A C 1
ATOM 800 O O . THR A 1 102 ? -7.506 -8.214 -2.389 1.00 97.69 102 THR A O 1
ATOM 803 N N . TYR A 1 103 ? -7.438 -9.660 -0.659 1.00 97.69 103 TYR A N 1
ATOM 804 C CA . TYR A 1 103 ? -5.976 -9.698 -0.564 1.00 97.69 103 TYR A CA 1
ATOM 805 C C . TYR A 1 103 ? -5.353 -10.126 -1.895 1.00 97.69 103 TYR A C 1
ATOM 807 O O . TYR A 1 103 ? -4.416 -9.501 -2.386 1.00 97.69 103 TYR A O 1
ATOM 815 N N . GLU A 1 104 ? -5.932 -11.145 -2.531 1.00 96.94 104 GLU A N 1
ATOM 816 C CA . GLU A 1 104 ? -5.474 -11.648 -3.825 1.00 96.94 104 GLU A CA 1
ATOM 817 C C . GLU A 1 104 ? -5.553 -10.577 -4.927 1.00 96.94 104 GLU A C 1
ATOM 819 O O . GLU A 1 104 ? -4.608 -10.410 -5.701 1.00 96.94 104 GLU A O 1
ATOM 824 N N . SER A 1 105 ? -6.654 -9.819 -4.986 1.00 96.69 105 SER A N 1
ATOM 825 C CA . SER A 1 105 ? -6.824 -8.736 -5.964 1.00 96.69 105 SER A CA 1
ATOM 826 C C . SER A 1 105 ? -5.806 -7.621 -5.736 1.00 96.69 105 SER A C 1
ATOM 828 O O . SER A 1 105 ? -5.193 -7.137 -6.688 1.00 96.69 105 SER A O 1
ATOM 830 N N . ALA A 1 106 ? -5.590 -7.241 -4.474 1.00 97.50 106 ALA A N 1
ATOM 831 C CA . ALA A 1 106 ? -4.599 -6.241 -4.093 1.00 97.50 106 ALA A CA 1
ATOM 832 C C . ALA A 1 106 ? -3.169 -6.684 -4.449 1.00 97.50 106 ALA A C 1
ATOM 834 O O . ALA A 1 106 ? -2.402 -5.910 -5.024 1.00 97.50 106 ALA A O 1
ATOM 835 N N . LEU A 1 107 ? -2.822 -7.945 -4.172 1.00 96.12 107 LEU A N 1
ATOM 836 C CA . LEU A 1 107 ? -1.516 -8.522 -4.486 1.00 96.12 107 LEU A CA 1
ATOM 837 C C . LEU A 1 107 ? -1.264 -8.554 -6.000 1.00 96.12 107 LEU A C 1
ATOM 839 O O . LEU A 1 107 ? -0.196 -8.143 -6.459 1.00 96.12 107 LEU A O 1
ATOM 843 N N . LYS A 1 108 ? -2.263 -8.981 -6.783 1.00 96.31 108 LYS A N 1
ATOM 844 C CA . LYS A 1 108 ? -2.211 -8.968 -8.253 1.00 96.31 108 LYS A CA 1
ATOM 845 C C . LYS A 1 108 ? -2.044 -7.559 -8.810 1.00 96.31 108 LYS A C 1
ATOM 847 O O . LYS A 1 108 ? -1.284 -7.389 -9.752 1.00 96.31 108 LYS A O 1
ATOM 852 N N . ALA A 1 109 ? -2.700 -6.554 -8.231 1.00 95.44 109 ALA A N 1
ATOM 853 C CA . ALA A 1 109 ? -2.554 -5.164 -8.664 1.00 95.44 109 ALA A CA 1
ATOM 854 C C . ALA A 1 109 ? -1.170 -4.574 -8.329 1.00 95.44 109 ALA A C 1
ATOM 856 O O . ALA A 1 109 ? -0.641 -3.775 -9.098 1.00 95.44 109 ALA A O 1
ATOM 857 N N . ARG A 1 110 ? -0.561 -4.975 -7.202 1.00 93.88 110 ARG A N 1
ATOM 858 C CA . ARG A 1 110 ? 0.738 -4.452 -6.745 1.00 93.88 110 ARG A CA 1
ATOM 859 C C . ARG A 1 110 ? 1.937 -5.108 -7.430 1.00 93.88 110 ARG A C 1
ATOM 861 O O . ARG A 1 110 ? 2.974 -4.461 -7.603 1.00 93.88 110 ARG A O 1
ATOM 868 N N . ASN A 1 111 ? 1.820 -6.384 -7.795 1.00 92.62 111 ASN A N 1
ATOM 869 C CA . ASN A 1 111 ? 2.885 -7.156 -8.424 1.00 92.62 111 ASN A CA 1
ATOM 870 C C . ASN A 1 111 ? 2.683 -7.218 -9.945 1.00 92.62 111 ASN A C 1
ATOM 872 O O . ASN A 1 111 ? 1.808 -7.926 -10.437 1.00 92.62 111 ASN A O 1
ATOM 876 N N . LYS A 1 112 ? 3.545 -6.522 -10.700 1.00 91.56 112 LYS A N 1
ATOM 877 C CA . LYS A 1 112 ? 3.461 -6.449 -12.170 1.00 91.56 112 LYS A CA 1
ATOM 878 C C . LYS A 1 112 ? 3.444 -7.819 -12.847 1.00 91.56 112 LYS A C 1
ATOM 880 O O . LYS A 1 112 ? 2.720 -7.987 -13.821 1.00 91.56 112 LYS A O 1
ATOM 885 N N . HIS A 1 113 ? 4.216 -8.788 -12.355 1.00 91.94 113 HIS A N 1
ATOM 886 C CA . HIS A 1 113 ? 4.229 -10.125 -12.942 1.00 91.94 113 HIS A CA 1
ATOM 887 C C . HIS A 1 113 ? 2.870 -10.813 -12.757 1.00 91.94 113 HIS A C 1
ATOM 889 O O . HIS A 1 113 ? 2.273 -11.252 -13.737 1.00 91.94 113 HIS A O 1
ATOM 895 N N . LEU A 1 114 ? 2.325 -10.809 -11.535 1.00 94.38 114 LEU A N 1
ATOM 896 C CA . LEU A 1 114 ? 1.003 -11.381 -11.249 1.00 94.38 114 LEU A CA 1
ATOM 897 C C . LEU A 1 114 ? -0.130 -10.648 -11.984 1.00 94.38 114 LEU A C 1
ATOM 899 O O . LEU A 1 114 ? -1.084 -11.286 -12.436 1.00 94.38 114 LEU A O 1
ATOM 903 N N . MET A 1 115 ? -0.021 -9.325 -12.135 1.00 95.38 115 MET A N 1
ATOM 904 C CA . MET A 1 115 ? -0.936 -8.513 -12.939 1.00 95.38 115 MET A CA 1
ATOM 905 C C . MET A 1 115 ? -0.953 -8.993 -14.393 1.00 95.38 115 MET A C 1
ATOM 907 O O . MET A 1 115 ? -2.016 -9.268 -14.948 1.00 95.38 115 MET A O 1
ATOM 911 N N . ILE A 1 116 ? 0.231 -9.132 -14.994 1.00 94.50 116 ILE A N 1
ATOM 912 C CA . ILE A 1 116 ? 0.391 -9.551 -16.385 1.00 94.50 116 ILE A CA 1
ATOM 913 C C . ILE A 1 116 ? -0.143 -10.972 -16.597 1.00 94.50 116 ILE A C 1
ATOM 915 O O . ILE A 1 116 ? -0.886 -11.195 -17.552 1.00 94.50 116 ILE A O 1
ATOM 919 N N . GLU A 1 117 ? 0.164 -11.917 -15.704 1.00 93.94 117 GLU A N 1
ATOM 920 C CA . GLU A 1 117 ? -0.390 -13.277 -15.788 1.00 93.94 117 GLU A CA 1
ATOM 921 C C . GLU A 1 117 ? -1.922 -13.271 -15.691 1.00 93.94 117 GLU A C 1
ATOM 923 O O . GLU A 1 117 ? -2.598 -13.952 -16.463 1.00 93.94 117 GLU A O 1
ATOM 928 N N . SER A 1 118 ? -2.486 -12.442 -14.807 1.00 95.31 118 SER A N 1
ATOM 929 C CA . SER A 1 118 ? -3.941 -12.302 -14.661 1.00 95.31 118 SER A CA 1
ATOM 930 C C . SER A 1 118 ? -4.597 -11.748 -15.931 1.00 95.31 118 SER A C 1
ATOM 932 O O . SER A 1 118 ? -5.664 -12.213 -16.333 1.00 95.31 118 SER A O 1
ATOM 934 N N . PHE A 1 119 ? -3.958 -10.782 -16.595 1.00 96.12 119 PHE A N 1
ATOM 935 C CA . PHE A 1 119 ? -4.428 -10.222 -17.864 1.00 96.12 119 PHE A CA 1
ATOM 936 C C . PHE A 1 119 ? -4.307 -11.219 -19.015 1.00 96.12 119 PHE A C 1
ATOM 938 O O . PHE A 1 119 ? -5.266 -11.385 -19.772 1.00 96.12 119 PHE A O 1
ATOM 945 N N . ARG A 1 120 ? -3.192 -11.956 -19.101 1.00 93.69 120 ARG A N 1
ATOM 946 C CA . ARG A 1 120 ? -3.002 -13.015 -20.100 1.00 93.69 120 ARG A CA 1
ATOM 947 C C . ARG A 1 120 ? -4.090 -14.081 -20.000 1.00 93.69 120 ARG A C 1
ATOM 949 O O . ARG A 1 120 ? -4.691 -14.420 -21.012 1.00 93.69 120 ARG A O 1
ATOM 956 N N . GLN A 1 121 ? -4.385 -14.574 -18.796 1.00 95.50 121 GLN A N 1
ATOM 957 C CA . GLN A 1 121 ? -5.433 -15.582 -18.569 1.00 95.50 121 GLN A CA 1
ATOM 958 C C . GLN A 1 121 ? -6.828 -15.119 -19.023 1.00 95.50 121 GLN A C 1
ATOM 960 O O . GLN A 1 121 ? -7.707 -15.942 -19.273 1.00 95.50 121 GLN A O 1
ATOM 965 N N . LYS A 1 122 ? -7.044 -13.804 -19.116 1.00 96.56 122 LYS A N 1
ATOM 966 C CA . LYS A 1 122 ? -8.296 -13.182 -19.562 1.00 96.56 122 LYS A CA 1
ATOM 967 C C . LYS A 1 122 ? -8.233 -12.648 -20.995 1.00 96.56 122 LYS A C 1
ATOM 969 O O . LYS A 1 122 ? -9.184 -11.998 -21.418 1.00 96.56 122 LYS A O 1
ATOM 974 N N . ASN A 1 123 ? -7.162 -12.927 -21.742 1.00 96.12 123 ASN A N 1
ATOM 975 C CA . ASN A 1 123 ? -6.926 -12.409 -23.094 1.00 96.12 123 ASN A CA 1
ATOM 976 C C . ASN A 1 123 ? -6.984 -10.869 -23.178 1.00 96.12 123 ASN A C 1
ATOM 978 O O . ASN A 1 123 ? -7.417 -10.308 -24.184 1.00 96.12 123 ASN A O 1
ATOM 982 N N . ILE A 1 124 ? -6.561 -10.177 -22.116 1.00 96.56 124 ILE A N 1
ATOM 983 C CA . ILE A 1 124 ? -6.442 -8.716 -22.098 1.00 96.56 124 ILE A CA 1
ATOM 984 C C . ILE A 1 124 ? -5.097 -8.331 -22.743 1.00 96.56 124 ILE A C 1
ATOM 986 O O . ILE A 1 124 ? -4.080 -8.937 -22.394 1.00 96.56 124 ILE A O 1
ATOM 990 N N . PRO A 1 125 ? -5.051 -7.337 -23.657 1.00 93.81 125 PRO A N 1
ATOM 991 C CA . PRO A 1 125 ? -3.800 -6.872 -24.253 1.00 93.81 125 PRO A CA 1
ATOM 992 C C . PRO A 1 125 ? -2.783 -6.424 -23.197 1.00 93.81 125 PRO A C 1
ATOM 994 O O . PRO A 1 125 ? -3.104 -5.647 -22.298 1.00 93.81 125 PRO A O 1
ATOM 997 N N . ILE A 1 126 ? -1.544 -6.893 -23.333 1.00 91.94 126 ILE A N 1
ATOM 998 C CA . ILE A 1 126 ? -0.424 -6.575 -22.439 1.00 91.94 126 ILE A CA 1
ATOM 999 C C . ILE A 1 126 ? 0.791 -6.111 -23.250 1.00 91.94 126 ILE A C 1
ATOM 1001 O O . ILE A 1 126 ? 0.990 -6.588 -24.371 1.00 91.94 126 ILE A O 1
ATOM 1005 N N . PRO A 1 127 ? 1.636 -5.219 -22.703 1.00 85.00 127 PRO A N 1
ATOM 1006 C CA . PRO A 1 127 ? 2.935 -4.927 -23.295 1.00 85.00 127 PRO A CA 1
ATOM 1007 C C . PRO A 1 127 ? 3.802 -6.187 -23.389 1.00 85.00 127 PRO A C 1
ATOM 1009 O O . PRO A 1 127 ? 3.673 -7.110 -22.577 1.00 85.00 127 PRO A O 1
ATOM 1012 N N . LYS A 1 128 ? 4.738 -6.206 -24.346 1.00 81.12 128 LYS A N 1
ATOM 1013 C CA . LYS A 1 128 ? 5.813 -7.207 -24.352 1.00 81.12 128 LYS A CA 1
ATOM 1014 C C . LYS A 1 128 ? 6.571 -7.114 -23.026 1.00 81.12 128 LYS A C 1
ATOM 1016 O O . LYS A 1 128 ? 6.881 -6.017 -22.566 1.00 81.12 128 LYS A O 1
ATOM 1021 N N . TYR A 1 129 ? 6.859 -8.257 -22.417 1.00 82.81 129 TYR A N 1
ATOM 1022 C CA . TYR A 1 129 ? 7.580 -8.319 -21.152 1.00 82.81 129 TYR A CA 1
ATOM 1023 C C . TYR A 1 129 ? 8.445 -9.577 -21.087 1.00 82.81 129 TYR A C 1
ATOM 1025 O O . TYR A 1 129 ? 8.194 -10.556 -21.792 1.00 82.81 129 TYR A O 1
ATOM 1033 N N . ALA A 1 130 ? 9.436 -9.543 -20.205 1.00 79.75 130 ALA A N 1
ATOM 1034 C CA . ALA A 1 130 ? 10.237 -10.691 -19.819 1.00 79.75 130 ALA A CA 1
ATOM 1035 C C . ALA A 1 130 ? 10.360 -10.702 -18.291 1.00 79.75 130 ALA A C 1
ATOM 1037 O O . ALA A 1 130 ? 10.545 -9.651 -17.675 1.00 79.75 130 ALA A O 1
ATOM 1038 N N . LEU A 1 131 ? 10.227 -11.880 -17.680 1.00 82.06 131 LEU A N 1
ATOM 1039 C CA . LEU A 1 131 ? 10.564 -12.079 -16.273 1.00 82.06 131 LEU A CA 1
ATOM 1040 C C . LEU A 1 131 ? 12.042 -12.464 -16.197 1.00 82.06 131 LEU A C 1
ATOM 1042 O O . LEU A 1 131 ? 12.434 -13.494 -16.738 1.00 82.06 131 LEU A O 1
ATOM 1046 N N . ILE A 1 132 ? 12.843 -11.640 -15.527 1.00 79.62 132 ILE A N 1
ATOM 1047 C CA . ILE A 1 132 ? 14.263 -11.906 -15.288 1.00 79.62 132 ILE A CA 1
ATOM 1048 C C . ILE A 1 132 ? 14.391 -12.527 -13.896 1.00 79.62 132 ILE A C 1
ATOM 1050 O O . ILE A 1 132 ? 14.111 -11.868 -12.897 1.00 79.62 132 ILE A O 1
ATOM 1054 N N . SER A 1 133 ? 14.759 -13.808 -13.830 1.00 77.00 133 SER A N 1
ATOM 1055 C CA . SER A 1 133 ? 14.863 -14.565 -12.571 1.00 77.00 133 SER A CA 1
ATOM 1056 C C . SER A 1 133 ? 16.264 -14.551 -11.957 1.00 77.00 133 SER A C 1
ATOM 1058 O O . SER A 1 133 ? 16.423 -14.889 -10.789 1.00 77.00 133 SER A O 1
ATOM 1060 N N . ASN A 1 134 ? 17.283 -14.194 -12.737 1.00 76.06 134 ASN A N 1
ATOM 1061 C CA . ASN A 1 134 ? 18.653 -13.985 -12.273 1.00 76.06 134 ASN A CA 1
ATOM 1062 C C . ASN A 1 134 ? 19.378 -12.997 -13.200 1.00 76.06 134 ASN A C 1
ATOM 1064 O O . ASN A 1 134 ? 18.964 -12.803 -14.344 1.00 76.06 134 ASN A O 1
ATOM 1068 N N . VAL A 1 135 ? 20.447 -12.374 -12.704 1.00 71.50 135 VAL A N 1
ATOM 1069 C CA . VAL A 1 135 ? 21.221 -11.374 -13.460 1.00 71.50 135 VAL A CA 1
ATOM 1070 C C . VAL A 1 135 ? 21.765 -11.956 -14.767 1.00 71.50 135 VAL A C 1
ATOM 1072 O O . VAL A 1 135 ? 21.661 -11.300 -15.792 1.00 71.50 135 VAL A O 1
ATOM 1075 N N . ASP A 1 136 ? 22.211 -13.214 -14.770 1.00 70.94 136 ASP A N 1
ATOM 1076 C CA . ASP A 1 136 ? 22.765 -13.868 -15.967 1.00 70.94 136 ASP A CA 1
ATOM 1077 C C . ASP A 1 136 ? 21.724 -14.089 -17.082 1.00 70.94 136 ASP A C 1
ATOM 1079 O O . ASP A 1 136 ? 22.056 -14.176 -18.265 1.00 70.94 136 ASP A O 1
ATOM 1083 N N . SER A 1 137 ? 20.442 -14.196 -16.717 1.00 66.44 137 SER A N 1
ATOM 1084 C CA . SER A 1 137 ? 19.326 -14.373 -17.652 1.00 66.44 137 SER A CA 1
ATOM 1085 C C . SER A 1 137 ? 18.931 -13.074 -18.348 1.00 66.44 137 SER A C 1
ATOM 1087 O O . SER A 1 137 ? 18.352 -13.116 -19.438 1.00 66.44 137 SER A O 1
ATOM 1089 N N . ALA A 1 138 ? 19.282 -11.924 -17.765 1.00 63.34 138 ALA A N 1
ATOM 1090 C CA . ALA A 1 138 ? 19.336 -10.680 -18.508 1.00 63.34 138 ALA A CA 1
ATOM 1091 C C . ALA A 1 138 ? 20.607 -10.734 -19.353 1.00 63.34 138 ALA A C 1
ATOM 1093 O O . ALA A 1 138 ? 21.699 -10.467 -18.866 1.00 63.34 138 ALA A O 1
ATOM 1094 N N . LYS A 1 139 ? 20.487 -11.144 -20.622 1.00 55.19 139 LYS A N 1
ATOM 1095 C CA . LYS A 1 139 ? 21.629 -11.058 -21.540 1.00 55.19 139 LYS A CA 1
ATOM 1096 C C . LYS A 1 139 ? 22.159 -9.623 -21.494 1.00 55.19 139 LYS A C 1
ATOM 1098 O O . LYS A 1 139 ? 21.383 -8.692 -21.706 1.00 55.19 139 LYS A O 1
ATOM 1103 N N . ASN A 1 140 ? 23.442 -9.481 -21.170 1.00 45.47 140 ASN A N 1
ATOM 1104 C CA . ASN A 1 140 ? 24.145 -8.205 -21.167 1.00 45.47 140 ASN A CA 1
ATOM 1105 C C . ASN A 1 140 ? 23.917 -7.492 -22.515 1.00 45.47 140 ASN A C 1
ATOM 1107 O O . ASN A 1 140 ? 23.825 -8.150 -23.552 1.00 45.47 140 ASN A O 1
ATOM 1111 N N . ASP A 1 141 ? 23.804 -6.164 -22.472 1.00 52.94 141 ASP A N 1
ATOM 1112 C CA . ASP A 1 141 ? 23.753 -5.261 -23.634 1.00 52.94 141 ASP A CA 1
ATOM 1113 C C . ASP A 1 141 ? 22.394 -5.099 -24.339 1.00 52.94 141 ASP A C 1
ATOM 1115 O O . ASP A 1 141 ? 22.294 -5.083 -25.567 1.00 52.94 141 ASP A O 1
ATOM 1119 N N . PHE A 1 142 ? 21.317 -4.878 -23.579 1.00 66.94 142 PHE A N 1
ATOM 1120 C CA . PHE A 1 142 ? 20.079 -4.343 -24.157 1.00 66.94 142 PHE A CA 1
ATOM 1121 C C . PHE A 1 142 ? 20.119 -2.820 -24.202 1.00 66.94 142 PHE A C 1
ATOM 1123 O O . PHE A 1 142 ? 19.498 -2.165 -23.367 1.00 66.94 142 PHE A O 1
ATOM 1130 N N . VAL A 1 143 ? 20.818 -2.265 -25.191 1.00 77.56 143 VAL A N 1
ATOM 1131 C CA . VAL A 1 143 ? 20.487 -0.935 -25.712 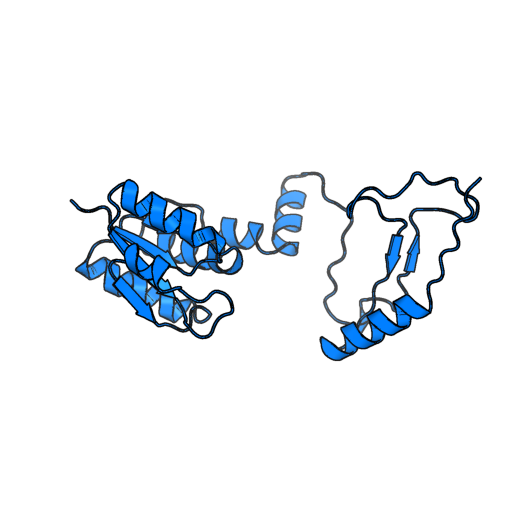1.00 77.56 143 VAL A CA 1
ATOM 1132 C C . VAL A 1 143 ? 19.538 -1.149 -26.884 1.00 77.56 143 VAL A C 1
ATOM 1134 O O . VAL A 1 143 ? 19.882 -1.788 -27.875 1.00 77.56 143 VAL A O 1
ATOM 1137 N N . HIS A 1 144 ? 18.315 -0.660 -26.749 1.00 81.69 144 HIS A N 1
ATOM 1138 C CA . HIS A 1 144 ? 17.315 -0.671 -27.801 1.00 81.69 144 HIS A CA 1
ATOM 1139 C C . HIS A 1 144 ? 16.987 0.764 -28.169 1.00 81.69 144 HIS A C 1
ATOM 1141 O O . HIS A 1 144 ? 16.707 1.560 -27.277 1.00 81.69 144 HIS A O 1
ATOM 1147 N N . PHE A 1 145 ? 16.986 1.067 -29.461 1.00 86.50 145 PHE A N 1
ATOM 1148 C CA . PHE A 1 145 ? 16.459 2.320 -29.979 1.00 86.50 145 PHE A CA 1
ATOM 1149 C C . PHE A 1 145 ? 15.153 2.042 -30.715 1.00 86.50 145 PHE A C 1
ATOM 1151 O O . PHE A 1 145 ? 15.083 1.129 -31.537 1.00 86.50 145 PHE A O 1
ATOM 1158 N N . ASP A 1 146 ? 14.139 2.845 -30.407 1.00 85.94 146 ASP A N 1
ATOM 1159 C CA . ASP A 1 146 ? 12.853 2.861 -31.109 1.00 85.94 146 ASP A CA 1
ATOM 1160 C C . ASP A 1 146 ? 12.928 3.704 -32.402 1.00 85.94 146 ASP A C 1
ATOM 1162 O O . ASP A 1 146 ? 11.941 3.815 -33.124 1.00 85.94 146 ASP A O 1
ATOM 1166 N N . VAL A 1 147 ? 14.094 4.303 -32.678 1.00 86.81 147 VAL A N 1
ATOM 1167 C CA . VAL A 1 147 ? 14.375 5.219 -33.793 1.00 86.81 147 VAL A CA 1
ATOM 1168 C C . VAL A 1 147 ? 15.637 4.800 -34.545 1.00 86.81 147 VAL A C 1
ATOM 1170 O O . VAL A 1 147 ? 16.512 4.126 -33.993 1.00 86.81 147 VAL A O 1
ATOM 1173 N N . ASN A 1 148 ? 15.751 5.226 -35.800 1.00 89.00 148 ASN A N 1
ATOM 1174 C CA . ASN A 1 148 ? 16.893 4.939 -36.665 1.00 89.00 148 ASN A CA 1
ATOM 1175 C C . ASN A 1 148 ? 17.809 6.158 -36.843 1.00 89.00 148 ASN A C 1
ATOM 1177 O O . ASN A 1 148 ? 17.397 7.307 -36.689 1.00 89.00 148 ASN A O 1
ATOM 1181 N N . VAL A 1 149 ? 19.065 5.912 -37.225 1.00 88.31 149 VAL A N 1
ATOM 1182 C CA . VAL A 1 149 ? 19.998 6.988 -37.596 1.00 88.31 149 VAL A CA 1
ATOM 1183 C C . VAL A 1 149 ? 19.450 7.743 -38.812 1.00 88.31 149 VAL A C 1
ATOM 1185 O O . VAL A 1 149 ? 19.125 7.126 -39.826 1.00 88.31 149 VAL A O 1
ATOM 1188 N N . GLY A 1 150 ? 19.365 9.072 -38.701 1.00 88.69 150 GLY A N 1
ATOM 1189 C CA . GLY A 1 150 ? 18.806 9.954 -39.733 1.00 88.69 150 GLY A CA 1
ATOM 1190 C C . GLY A 1 150 ? 17.279 10.086 -39.704 1.00 88.69 150 GLY A C 1
ATOM 1191 O O . GLY A 1 150 ? 16.711 10.740 -40.574 1.00 88.69 150 GLY A O 1
ATOM 1192 N N . GLU A 1 151 ? 16.597 9.472 -38.735 1.00 90.12 151 GLU A N 1
ATOM 1193 C CA . GLU A 1 151 ? 15.154 9.630 -38.563 1.00 90.12 151 GLU A CA 1
ATOM 1194 C C . GLU A 1 151 ? 14.819 11.004 -37.966 1.00 90.12 151 GLU A C 1
ATOM 1196 O O . GLU A 1 151 ? 15.361 11.398 -36.933 1.00 90.12 151 GLU A O 1
ATOM 1201 N N . HIS A 1 152 ? 13.892 11.729 -38.598 1.00 88.62 152 HIS A N 1
ATOM 1202 C CA . HIS A 1 152 ? 13.352 12.955 -38.016 1.00 88.62 152 HIS A CA 1
ATOM 1203 C C . HIS A 1 152 ? 12.441 12.612 -36.837 1.00 88.62 152 HIS A C 1
ATOM 1205 O O . HIS A 1 152 ? 11.434 11.919 -36.994 1.00 88.62 152 HIS A O 1
ATOM 1211 N N . ILE A 1 153 ? 12.768 13.154 -35.666 1.00 86.06 153 ILE A N 1
ATOM 1212 C CA . ILE A 1 153 ? 11.987 12.988 -34.440 1.00 86.06 153 ILE A CA 1
ATOM 1213 C C . ILE A 1 153 ? 11.334 14.309 -34.029 1.00 86.06 153 ILE A C 1
ATOM 1215 O O . ILE A 1 153 ? 11.923 15.382 -34.152 1.00 86.06 153 ILE A O 1
ATOM 1219 N N . GLU A 1 154 ? 10.111 14.242 -33.501 1.00 84.56 154 GLU A N 1
ATOM 1220 C CA . GLU A 1 154 ? 9.522 15.391 -32.811 1.00 84.56 154 GLU A CA 1
ATOM 1221 C C . GLU A 1 154 ? 10.232 15.642 -31.474 1.00 84.56 154 GLU A C 1
ATOM 1223 O O . GLU A 1 154 ? 10.767 14.727 -30.843 1.00 84.56 154 GLU A O 1
ATOM 1228 N N . SER A 1 155 ? 10.166 16.881 -30.983 1.00 83.75 155 SER A N 1
ATOM 1229 C CA . SER A 1 155 ? 10.647 17.205 -29.641 1.00 83.75 155 SER A CA 1
ATOM 1230 C C . SER A 1 155 ? 9.970 16.329 -28.581 1.00 83.75 155 SER A C 1
ATOM 1232 O O . SER A 1 155 ? 8.741 16.242 -28.520 1.00 83.75 155 SER A O 1
ATOM 1234 N N . LEU A 1 156 ? 10.777 15.726 -27.706 1.00 84.94 156 LEU A N 1
ATOM 1235 C CA . LEU A 1 156 ? 10.306 14.909 -26.589 1.00 84.94 156 LEU A CA 1
ATOM 1236 C C . LEU A 1 156 ? 9.635 15.802 -25.531 1.00 84.94 156 LEU A C 1
ATOM 1238 O O . LEU A 1 156 ? 10.282 16.610 -24.868 1.00 84.94 156 LEU A O 1
ATOM 1242 N N . LYS A 1 157 ? 8.321 15.659 -25.365 1.00 83.44 157 LYS A N 1
ATOM 1243 C CA . LYS A 1 157 ? 7.465 16.481 -24.494 1.00 83.44 157 LYS A CA 1
ATOM 1244 C C . LYS A 1 157 ? 7.365 15.932 -23.073 1.00 83.44 157 LYS A C 1
ATOM 1246 O O . LYS A 1 157 ? 7.090 16.692 -22.149 1.00 83.44 157 LYS A O 1
ATOM 1251 N N . ASN A 1 158 ? 7.508 14.619 -22.882 1.00 82.44 158 ASN A N 1
ATOM 1252 C CA . ASN A 1 158 ? 7.377 13.977 -21.572 1.00 82.44 158 ASN A CA 1
ATOM 1253 C C . ASN A 1 158 ? 8.031 12.582 -21.532 1.00 82.44 158 ASN A C 1
ATOM 1255 O O . ASN A 1 158 ? 8.486 12.057 -22.543 1.00 82.44 158 ASN A O 1
ATOM 1259 N N . SER A 1 159 ? 8.035 11.961 -20.349 1.00 72.38 159 SER A N 1
ATOM 1260 C CA . SER A 1 159 ? 8.705 10.683 -20.073 1.00 72.38 159 SER A CA 1
ATOM 1261 C C . SER A 1 159 ? 8.081 9.444 -20.730 1.00 72.38 159 SER A C 1
ATOM 1263 O O . SER A 1 159 ? 8.648 8.352 -20.591 1.00 72.38 159 SER A O 1
ATOM 1265 N N . SER A 1 160 ? 6.930 9.567 -21.406 1.00 73.25 160 SER A N 1
ATOM 1266 C CA . SER A 1 160 ? 6.369 8.492 -22.235 1.00 73.25 160 SER A CA 1
ATOM 1267 C C . SER A 1 160 ? 6.909 8.508 -23.665 1.00 73.25 160 SER A C 1
ATOM 1269 O O . SER A 1 160 ? 6.865 7.475 -24.324 1.00 73.25 160 SER A O 1
ATOM 1271 N N . GLN A 1 161 ? 7.470 9.633 -24.119 1.00 81.75 161 GLN A N 1
ATOM 1272 C CA . GLN A 1 161 ? 8.194 9.722 -25.382 1.00 81.75 161 GLN A CA 1
ATOM 1273 C C . GLN A 1 161 ? 9.661 9.379 -25.120 1.00 81.75 161 GLN A C 1
ATOM 1275 O O . GLN A 1 161 ? 10.376 10.113 -24.438 1.00 81.75 161 GLN A O 1
ATOM 1280 N N . ARG A 1 162 ? 10.092 8.215 -25.604 1.00 84.94 162 ARG A N 1
ATOM 1281 C CA . ARG A 1 162 ? 11.451 7.694 -25.433 1.00 84.94 162 ARG A CA 1
ATOM 1282 C C . ARG A 1 162 ? 11.987 7.309 -26.801 1.00 84.94 162 ARG A C 1
ATOM 1284 O O . ARG A 1 162 ? 11.234 6.813 -27.625 1.00 84.94 162 ARG A O 1
ATOM 1291 N N . LEU A 1 163 ? 13.280 7.534 -27.009 1.00 87.31 163 LEU A N 1
ATOM 1292 C CA . LEU A 1 163 ? 13.989 7.113 -28.223 1.00 87.31 163 LEU A CA 1
ATOM 1293 C C . LEU A 1 163 ? 14.469 5.660 -28.130 1.00 87.31 163 LEU A C 1
ATOM 1295 O O . LEU A 1 163 ? 15.120 5.162 -29.041 1.00 87.31 163 LEU A O 1
ATOM 1299 N N . GLY A 1 164 ? 14.204 5.003 -27.002 1.00 86.31 164 GLY A N 1
ATOM 1300 C CA . GLY A 1 164 ? 14.743 3.700 -26.678 1.00 86.31 164 GLY A CA 1
ATOM 1301 C C . GLY A 1 164 ? 14.863 3.464 -25.177 1.00 86.31 164 GLY A C 1
ATOM 1302 O O . GLY A 1 164 ? 14.370 4.238 -24.346 1.00 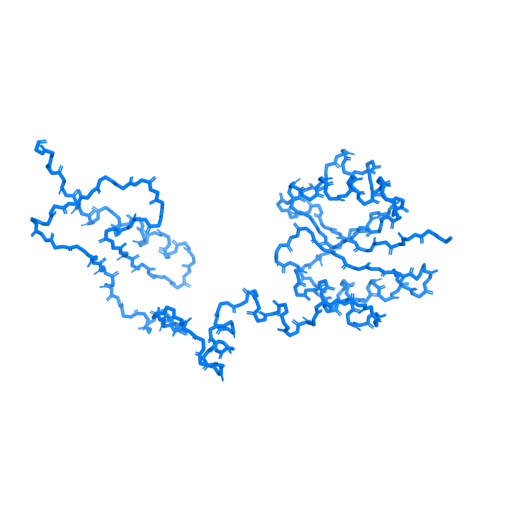86.31 164 GLY A O 1
ATOM 1303 N N . TYR A 1 165 ? 15.554 2.389 -24.823 1.00 84.75 165 TYR A N 1
ATOM 1304 C CA . TYR A 1 165 ? 15.913 2.054 -23.454 1.00 84.75 165 TYR A CA 1
ATOM 1305 C C . TYR A 1 165 ? 17.257 1.331 -23.400 1.00 84.75 165 TYR A C 1
ATOM 1307 O O . TYR A 1 165 ? 17.666 0.666 -24.347 1.00 84.75 165 TYR A O 1
ATOM 1315 N N . ALA A 1 166 ? 17.917 1.433 -22.252 1.00 83.50 166 ALA A N 1
ATOM 1316 C CA . ALA A 1 166 ? 19.137 0.709 -21.948 1.00 83.50 166 ALA A CA 1
ATOM 1317 C C . ALA A 1 166 ? 18.948 -0.027 -20.614 1.00 83.50 166 ALA A C 1
ATOM 1319 O O . ALA A 1 166 ? 18.420 0.559 -19.665 1.00 83.50 166 ALA A O 1
ATOM 1320 N N . ILE A 1 167 ? 19.319 -1.305 -20.541 1.00 81.19 167 ILE A N 1
ATOM 1321 C CA . ILE A 1 167 ? 19.227 -2.101 -19.310 1.00 81.19 167 ILE A CA 1
ATOM 1322 C C . ILE A 1 167 ? 20.638 -2.389 -18.809 1.00 81.19 167 ILE A C 1
ATOM 1324 O O . ILE A 1 167 ? 21.402 -3.079 -19.477 1.00 81.19 167 ILE A O 1
ATOM 1328 N N . ALA A 1 168 ? 20.949 -1.891 -17.614 1.00 83.06 168 ALA A N 1
ATOM 1329 C CA . ALA A 1 168 ? 22.130 -2.279 -16.856 1.00 83.06 168 ALA A CA 1
ATOM 1330 C C . ALA A 1 168 ? 21.726 -3.237 -15.731 1.00 83.06 168 ALA A C 1
ATOM 1332 O O . ALA A 1 168 ? 20.645 -3.110 -15.148 1.00 83.06 168 ALA A O 1
ATOM 1333 N N . CYS A 1 169 ? 22.578 -4.214 -15.4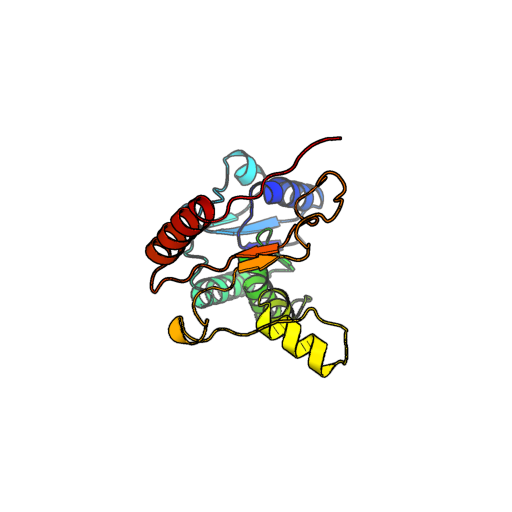38 1.00 81.38 169 CYS A N 1
ATOM 1334 C CA . CYS A 1 169 ? 22.323 -5.226 -14.420 1.00 81.38 169 CYS A CA 1
ATOM 1335 C C . CYS A 1 169 ? 23.494 -5.308 -13.442 1.00 81.38 169 CYS A C 1
ATOM 1337 O O . CYS A 1 169 ? 24.634 -5.018 -13.784 1.00 81.38 169 CYS A O 1
ATOM 1339 N N . GLY A 1 170 ? 23.201 -5.719 -12.213 1.00 82.50 170 GLY A N 1
ATOM 1340 C CA . GLY A 1 170 ? 24.189 -5.941 -11.168 1.00 82.50 170 GLY A CA 1
ATOM 1341 C C . GLY A 1 170 ? 23.637 -6.911 -10.135 1.00 82.50 170 GLY A C 1
ATOM 1342 O O . GLY A 1 170 ? 22.422 -7.021 -9.968 1.00 82.50 170 GLY A O 1
ATOM 1343 N N . ILE A 1 171 ? 24.529 -7.634 -9.460 1.00 85.25 171 ILE A N 1
ATOM 1344 C CA . ILE A 1 171 ? 24.164 -8.580 -8.397 1.00 85.25 171 ILE A CA 1
ATOM 1345 C C . ILE A 1 171 ? 23.584 -7.818 -7.198 1.00 85.25 171 ILE A C 1
ATOM 1347 O O . ILE A 1 171 ? 22.685 -8.317 -6.523 1.00 85.25 171 ILE A O 1
ATOM 1351 N N . THR A 1 172 ? 24.064 -6.593 -6.962 1.00 88.62 172 THR A N 1
ATOM 1352 C CA . THR A 1 172 ? 23.514 -5.667 -5.965 1.00 88.62 172 THR A CA 1
ATOM 1353 C C . THR A 1 172 ? 22.896 -4.436 -6.625 1.00 88.62 172 THR A C 1
ATOM 1355 O O . THR A 1 172 ? 23.159 -4.136 -7.794 1.00 88.62 172 THR A O 1
ATOM 1358 N N . ALA A 1 173 ? 22.083 -3.701 -5.861 1.00 85.81 173 ALA A N 1
ATOM 1359 C CA . ALA A 1 173 ? 21.493 -2.445 -6.316 1.00 85.81 173 ALA A CA 1
ATOM 1360 C C . ALA A 1 173 ? 22.572 -1.399 -6.642 1.00 85.81 173 ALA A C 1
ATOM 1362 O O . ALA A 1 173 ? 22.473 -0.712 -7.654 1.00 85.81 173 ALA A O 1
ATOM 1363 N N . GLU A 1 174 ? 23.628 -1.330 -5.831 1.00 91.62 174 GLU A N 1
ATOM 1364 C CA . GLU A 1 174 ? 24.758 -0.420 -6.027 1.00 91.62 174 GLU A CA 1
ATOM 1365 C C . GLU A 1 174 ? 25.531 -0.759 -7.301 1.00 91.62 174 GLU A C 1
ATOM 1367 O O . GLU A 1 174 ? 25.895 0.142 -8.055 1.00 91.62 174 GLU A O 1
ATOM 1372 N N . GLN A 1 175 ? 25.751 -2.051 -7.573 1.00 88.44 175 GLN A N 1
ATOM 1373 C CA . GLN A 1 175 ? 26.393 -2.481 -8.811 1.00 88.44 175 GLN A CA 1
ATOM 1374 C C . GLN A 1 175 ? 25.525 -2.125 -10.021 1.00 88.44 175 GLN A C 1
ATOM 1376 O O . GLN A 1 175 ? 26.021 -1.527 -10.969 1.00 88.44 175 GLN A O 1
ATOM 1381 N N . ALA A 1 176 ? 24.225 -2.434 -9.981 1.00 86.88 176 ALA A N 1
ATOM 1382 C CA . ALA A 1 176 ? 23.316 -2.115 -11.080 1.00 86.88 176 ALA A CA 1
ATOM 1383 C C . ALA A 1 176 ? 23.246 -0.599 -11.348 1.00 86.88 176 ALA A C 1
ATOM 1385 O O . ALA A 1 176 ? 23.191 -0.171 -12.501 1.00 86.88 176 ALA A O 1
ATOM 1386 N N . GLU A 1 177 ? 23.287 0.222 -10.296 1.00 89.88 177 GLU A N 1
ATOM 1387 C CA . GLU A 1 177 ? 23.336 1.678 -10.417 1.00 89.88 177 GLU A CA 1
ATOM 1388 C C . GLU A 1 177 ? 24.660 2.165 -11.021 1.00 89.88 177 GLU A C 1
ATOM 1390 O O . GLU A 1 177 ? 24.647 3.031 -11.898 1.00 89.88 177 GLU A O 1
ATOM 1395 N N . PHE A 1 178 ? 25.792 1.609 -10.582 1.00 89.06 178 PHE A N 1
ATOM 1396 C CA . PHE A 1 178 ? 27.108 1.926 -11.133 1.00 89.06 178 PHE A CA 1
ATOM 1397 C C . PHE A 1 178 ? 27.168 1.635 -12.639 1.00 89.06 178 PHE A C 1
ATOM 1399 O O . PHE A 1 178 ? 27.463 2.539 -13.424 1.00 89.06 178 PHE A O 1
ATOM 1406 N N . GLU A 1 179 ? 26.787 0.422 -13.046 1.00 87.25 179 GLU A N 1
ATOM 1407 C CA . GLU A 1 179 ? 26.745 0.019 -14.457 1.00 87.25 179 GLU A CA 1
ATOM 1408 C C . GLU A 1 179 ? 25.775 0.898 -15.264 1.00 87.25 179 GLU A C 1
ATOM 1410 O O . GLU A 1 179 ? 26.081 1.321 -16.378 1.00 87.25 179 GLU A O 1
ATOM 1415 N N . SER A 1 180 ? 24.624 1.269 -14.687 1.00 88.12 180 SER A N 1
ATOM 1416 C CA . SER A 1 180 ? 23.663 2.161 -15.348 1.00 88.12 180 SER A CA 1
ATOM 1417 C C . SER A 1 180 ? 24.232 3.552 -15.626 1.00 88.12 180 SER A C 1
ATOM 1419 O O . SER A 1 180 ? 23.866 4.158 -16.637 1.00 88.12 180 SER A O 1
ATOM 1421 N N . ARG A 1 181 ? 25.080 4.090 -14.742 1.00 88.38 181 ARG A N 1
ATOM 1422 C CA . ARG A 1 181 ? 25.725 5.395 -14.956 1.00 88.38 181 ARG A CA 1
ATOM 1423 C C . ARG A 1 181 ? 26.779 5.305 -16.052 1.00 88.38 181 ARG A C 1
ATOM 1425 O O . ARG A 1 181 ? 26.787 6.159 -16.932 1.00 88.38 181 ARG A O 1
ATOM 1432 N N . HIS A 1 182 ? 27.586 4.248 -16.045 1.00 85.75 182 HIS A N 1
ATOM 1433 C CA . HIS A 1 182 ? 28.608 4.034 -17.066 1.00 85.75 182 HIS A CA 1
ATOM 1434 C C . HIS A 1 182 ? 28.004 3.818 -18.464 1.00 85.75 182 HIS A C 1
ATOM 1436 O O . HIS A 1 182 ? 28.461 4.388 -19.456 1.00 85.75 182 HIS A O 1
ATOM 1442 N N . LEU A 1 183 ? 26.896 3.075 -18.544 1.00 84.12 183 LEU A N 1
ATOM 1443 C CA . LEU A 1 183 ? 26.155 2.874 -19.789 1.00 84.12 183 LEU A CA 1
ATOM 1444 C C . LEU A 1 183 ? 25.609 4.193 -20.350 1.00 84.12 183 LEU A C 1
ATOM 1446 O O . LEU A 1 183 ? 25.679 4.432 -21.553 1.00 84.12 183 LEU A O 1
ATOM 1450 N N . LYS A 1 184 ? 25.109 5.078 -19.480 1.00 82.94 184 LYS A N 1
ATOM 1451 C CA . LYS A 1 184 ? 24.620 6.404 -19.880 1.00 82.94 184 LYS A CA 1
ATOM 1452 C C . LYS A 1 184 ? 25.724 7.271 -20.495 1.00 82.94 184 LYS A C 1
ATOM 1454 O O . LYS A 1 184 ? 25.433 8.039 -21.402 1.00 82.94 184 LYS A O 1
ATOM 1459 N N . GLU A 1 185 ? 26.960 7.158 -20.017 1.00 84.62 185 GLU A N 1
ATOM 1460 C CA . GLU A 1 185 ? 28.116 7.877 -20.580 1.00 84.62 185 GLU A CA 1
ATOM 1461 C C . GLU A 1 185 ? 28.558 7.304 -21.934 1.00 84.62 185 GLU A C 1
ATOM 1463 O O . GLU A 1 185 ? 29.132 8.020 -22.749 1.00 84.62 185 GLU A O 1
ATOM 1468 N N . SER A 1 186 ? 28.258 6.028 -22.187 1.00 82.38 186 SER A N 1
ATOM 1469 C CA . SER A 1 186 ? 28.631 5.321 -23.417 1.00 82.38 186 SER A CA 1
ATOM 1470 C C . SER A 1 186 ? 27.624 5.508 -24.560 1.00 82.38 186 SER A C 1
ATOM 1472 O O . SER A 1 186 ? 27.966 5.303 -25.723 1.00 82.38 186 SER A O 1
ATOM 1474 N N . VAL A 1 187 ? 26.378 5.886 -24.250 1.00 81.25 187 VAL A N 1
ATOM 1475 C CA . VAL A 1 187 ? 25.315 6.104 -25.242 1.00 81.25 187 VAL A CA 1
ATOM 1476 C C . VAL A 1 187 ? 25.200 7.591 -25.572 1.00 81.25 187 VAL A C 1
ATOM 1478 O O . VAL A 1 187 ? 24.629 8.369 -24.809 1.00 81.25 187 VAL A O 1
ATOM 1481 N N . ILE A 1 188 ? 25.710 7.973 -26.742 1.00 80.81 188 ILE A N 1
ATOM 1482 C CA . ILE A 1 188 ? 25.652 9.343 -27.263 1.00 80.81 188 ILE A CA 1
ATOM 1483 C C . ILE A 1 188 ? 24.572 9.406 -28.349 1.00 80.81 188 ILE A C 1
ATOM 1485 O O . ILE A 1 188 ? 24.605 8.632 -29.303 1.00 80.81 188 ILE A O 1
ATOM 1489 N N . ILE A 1 189 ? 23.611 10.319 -28.194 1.00 80.81 189 ILE A N 1
ATOM 1490 C CA . ILE A 1 189 ? 22.604 10.638 -29.215 1.00 80.81 189 ILE A CA 1
ATOM 1491 C C . ILE A 1 189 ? 22.835 12.088 -29.628 1.00 80.81 189 ILE A C 1
ATOM 1493 O O . ILE A 1 189 ? 22.646 13.000 -28.821 1.00 80.81 189 ILE A O 1
ATOM 1497 N N . GLU A 1 190 ? 23.244 12.290 -30.873 1.00 83.94 190 GLU A N 1
ATOM 1498 C CA . GLU A 1 190 ? 23.393 13.614 -31.471 1.00 83.94 190 GLU A CA 1
ATOM 1499 C C . GLU A 1 190 ? 22.098 13.969 -32.203 1.00 83.94 190 GLU A C 1
ATOM 1501 O O . GLU A 1 190 ? 21.569 13.170 -32.976 1.00 83.94 190 GLU A O 1
ATOM 1506 N N . ILE A 1 191 ? 21.552 15.150 -31.914 1.00 79.75 191 ILE A N 1
ATOM 1507 C CA . ILE A 1 191 ? 20.342 15.665 -32.557 1.00 79.75 191 ILE A CA 1
ATOM 1508 C C . ILE A 1 191 ? 20.728 16.988 -33.207 1.00 79.75 191 ILE A C 1
ATOM 1510 O O . ILE A 1 191 ? 21.029 17.956 -32.506 1.00 79.75 191 ILE A O 1
ATOM 1514 N N . GLU A 1 192 ? 20.721 17.023 -34.535 1.00 81.00 192 GLU A N 1
ATOM 1515 C CA . GLU A 1 192 ? 20.866 18.258 -35.298 1.00 81.00 192 GLU A CA 1
ATOM 1516 C C . GLU A 1 192 ? 19.486 18.898 -35.478 1.00 81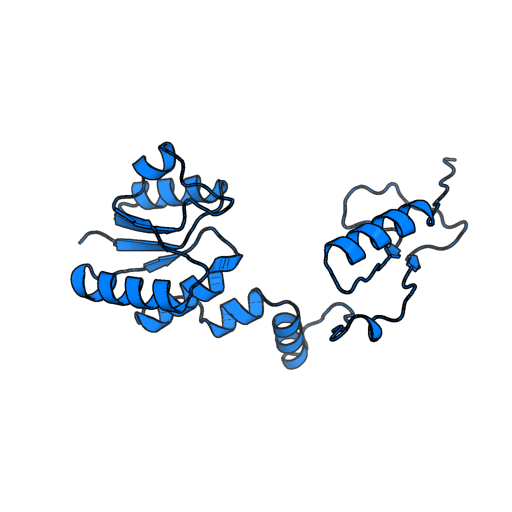.00 192 GLU A C 1
ATOM 1518 O O . GLU A 1 192 ? 18.522 18.243 -35.873 1.00 81.00 192 GLU A O 1
ATOM 1523 N N . SER A 1 193 ? 19.373 20.180 -35.134 1.00 74.00 193 SER A N 1
ATOM 1524 C CA . SER A 1 193 ? 18.187 20.980 -35.430 1.00 74.00 193 SER A CA 1
ATOM 1525 C C . SER A 1 193 ? 18.324 21.589 -36.823 1.00 74.00 193 SER A C 1
ATOM 1527 O O . SER A 1 193 ? 19.269 22.351 -37.042 1.00 74.00 193 SER A O 1
ATOM 1529 N N . GLU A 1 194 ? 17.388 21.278 -37.720 1.00 64.69 194 GLU A N 1
ATOM 1530 C CA . GLU A 1 194 ? 17.169 22.048 -38.956 1.00 64.69 194 GLU A CA 1
ATOM 1531 C C . GLU A 1 194 ? 16.559 23.430 -38.678 1.00 64.69 194 GLU A C 1
ATOM 1533 O O . GLU A 1 194 ? 15.722 23.545 -37.747 1.00 64.69 194 GLU A O 1
#

Foldseek 3Di:
DQAEEEEEEAAQCCLVVLVVCVVVRHAYAYEYACPDPRHCDPSSVVSHNHYDYDPSVPLVVVLVVLVVCCVPPNHAAYYYNDLVCQLSSQVSCVSSVYDDDHSLVSVCVSDVVSVVVVCVVVVHDDDDDDDDPDQVSPPPWPWDAPDDVPDDDDDDPDPVDDRTDTAADDPDPVNSVVRVVVVVVVDDDDDDDD

pLDDT: mean 89.21, std 10.13, range [45.47, 98.62]